Protein AF-A0A183KB65-F1 (afdb_monomer)

Solvent-accessible surface area (backbone atoms only — not comparable to full-atom values): 12012 Å² total; per-residue (Å²): 109,77,65,57,56,51,55,53,51,52,52,53,52,50,54,52,44,71,72,69,52,85,80,75,82,55,80,75,79,56,83,81,61,72,81,50,89,82,83,77,72,73,56,69,54,49,70,58,49,56,51,50,54,52,48,51,62,52,45,67,65,47,50,57,54,52,52,53,49,58,57,50,73,77,37,62,60,47,45,46,67,61,53,13,60,74,71,72,48,52,56,73,56,43,54,53,49,54,50,51,46,54,50,52,52,50,53,50,49,50,54,51,53,51,59,67,67,48,86,75,50,94,82,54,82,88,41,61,90,78,46,65,82,68,52,78,66,67,62,60,45,69,51,76,54,97,59,36,35,38,42,42,76,59,66,71,78,73,61,58,68,61,53,50,51,54,50,51,53,50,51,52,51,49,49,55,52,48,55,52,48,53,51,52,51,52,52,53,64,63,47,58,66,54,60,69,57,63,76,74,114

Radius of gyration: 28.22 Å; Cα contacts (8 Å, |Δi|>4): 92; chains: 1; bounding box: 41×88×61 Å

pLDDT: mean 75.26, std 17.16, range [37.94, 95.75]

Nearest PDB structures (foldseek):
  8rg0-assembly1_5  TM=6.355E-01  e=1.313E-07  Homo sapiens
  6epe-assembly1_Q  TM=4.664E-01  e=5.181E-02  Rattus norvegicus
  4d18-assembly2_J  TM=4.634E-01  e=9.626E-02  Homo sapiens
  5a5b-assembly1_Q  TM=4.717E-01  e=2.291E-01  Saccharomyces cerevisiae
  3e6m-assembly4_H  TM=3.959E-01  e=2.594E-01  Ruegeria pomeroyi

Mean predicted aligned error: 14.8 Å

Secondary structure (DSSP, 8-state):
-HHHHHHHHHHHHHHHHHHHSPPP-PPPPPGGGGGS--S----TTHHHHHHHHHHHHHHHHHHHHHHHHHHHTT-SEEEHHHHHHHHTS-HHHHHHHHHHHHHHHHHHHHHHHHHHHSTT-TTTTT-HHHHTT-S---S-EEEEETTEEEEE-------HHHHHHHHHHHHHHHHHHHHHHHHHHHHHHHHHHHHHHHTT-

InterPro domains:
  IPR019382 Translation initiation factor 3 complex subunit L [PF10255] (8-170)
  IPR019382 Translation initiation factor 3 complex subunit L [PTHR13242] (9-181)

Organism: NCBI:txid6186

Foldseek 3Di:
DVVVVLVVVLVVQLVVCLVPPPDQDDPDDDPVVVPDDPPDPDPSCNVVVVVSVVSSVVVSLVVLLVVLLVVLVVDQKDFLVVSCVVSVHDSVVSVVSVVVNVVVLVVLVVVLVVVVVPPPPPPPPPPCPPCVVVSPNPQWDWDDDDRMIGIDGPDDDDPVVVVVVVVVVVVVVVVVVVVVVVVVVVVVVVVVVVVVVVVPD

Structure (mmCIF, N/CA/C/O backbone):
data_AF-A0A183KB65-F1
#
_entry.id   AF-A0A183KB65-F1
#
loop_
_atom_site.group_PDB
_atom_site.id
_atom_site.type_symbol
_atom_site.label_atom_id
_atom_site.label_alt_id
_atom_site.label_comp_id
_atom_site.label_asym_id
_atom_site.label_entity_id
_atom_site.label_seq_id
_atom_site.pdbx_PDB_ins_code
_atom_site.Cartn_x
_atom_site.Cartn_y
_atom_site.Cartn_z
_atom_site.occupancy
_atom_site.B_iso_or_equiv
_atom_site.auth_seq_id
_atom_site.auth_comp_id
_atom_site.auth_asym_id
_atom_site.auth_atom_id
_atom_site.pdbx_PDB_model_num
ATOM 1 N N . MET A 1 1 ? 1.472 -8.579 -22.295 1.00 45.03 1 MET A N 1
ATOM 2 C CA . MET A 1 1 ? 0.204 -8.530 -21.537 1.00 45.03 1 MET A CA 1
ATOM 3 C C . M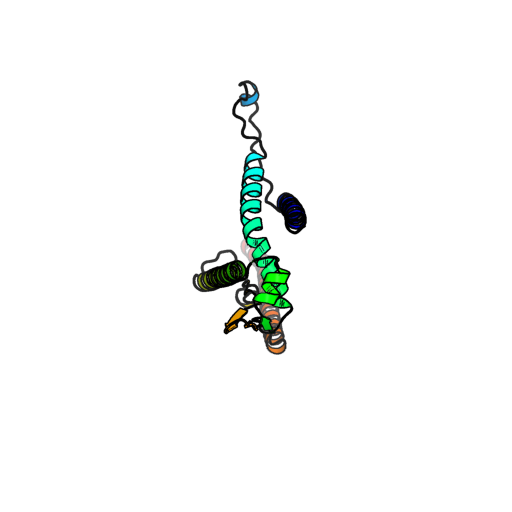ET A 1 1 ? 0.394 -7.812 -20.205 1.00 45.03 1 MET A C 1
ATOM 5 O O . MET A 1 1 ? -0.098 -6.707 -20.106 1.00 45.03 1 MET A O 1
ATOM 9 N N . VAL A 1 2 ? 1.201 -8.316 -19.256 1.00 52.00 2 VAL A N 1
ATOM 10 C CA . VAL A 1 2 ? 1.513 -7.582 -17.999 1.00 52.00 2 VAL A CA 1
ATOM 11 C C . VAL A 1 2 ? 2.193 -6.222 -18.243 1.00 52.00 2 VAL A C 1
ATOM 13 O O . VAL A 1 2 ? 1.934 -5.262 -17.526 1.00 52.00 2 VAL A O 1
ATOM 16 N N . SER A 1 3 ? 3.038 -6.125 -19.273 1.00 55.91 3 SER A N 1
ATOM 17 C CA . SER A 1 3 ? 3.741 -4.884 -19.621 1.00 55.91 3 SER A CA 1
ATOM 18 C C . SER A 1 3 ? 2.821 -3.794 -20.179 1.00 55.91 3 SER A C 1
ATOM 20 O O . SER A 1 3 ? 3.079 -2.624 -19.935 1.00 55.91 3 SER A O 1
ATOM 22 N N . ASP A 1 4 ? 1.749 -4.156 -20.893 1.00 58.06 4 ASP A N 1
ATOM 23 C CA . ASP A 1 4 ? 0.844 -3.172 -21.508 1.00 58.06 4 ASP A CA 1
ATOM 24 C C . ASP A 1 4 ? -0.082 -2.531 -20.466 1.00 58.06 4 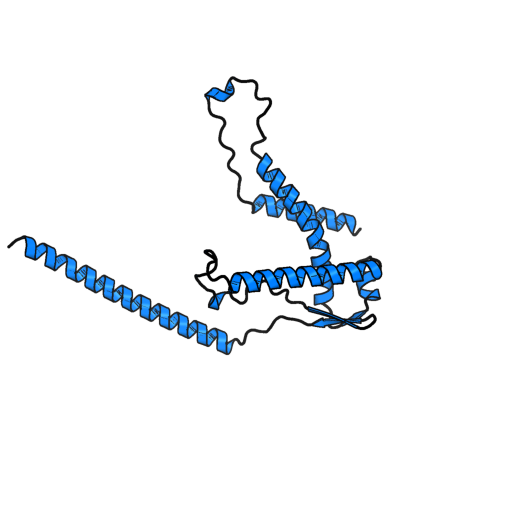ASP A C 1
ATOM 26 O O . ASP A 1 4 ? -0.324 -1.326 -20.517 1.00 58.06 4 ASP A O 1
ATOM 30 N N . ASP A 1 5 ? -0.542 -3.315 -19.484 1.00 62.50 5 ASP A N 1
ATOM 31 C CA . ASP A 1 5 ? -1.329 -2.798 -18.358 1.00 62.50 5 ASP A CA 1
ATOM 32 C C . ASP A 1 5 ? -0.480 -1.884 -17.460 1.00 62.50 5 ASP A C 1
ATOM 34 O O . ASP A 1 5 ? -0.936 -0.815 -17.064 1.00 62.50 5 ASP A O 1
ATOM 38 N N . LEU A 1 6 ? 0.792 -2.237 -17.230 1.00 65.06 6 LEU A N 1
ATOM 39 C CA . LEU A 1 6 ? 1.731 -1.397 -16.478 1.00 65.06 6 LEU A CA 1
ATOM 40 C C . LEU A 1 6 ? 1.953 -0.028 -17.147 1.00 65.06 6 LEU A C 1
ATOM 42 O O . LEU A 1 6 ? 1.947 0.997 -16.469 1.00 65.06 6 LEU A O 1
ATOM 46 N N . ILE A 1 7 ? 2.114 -0.008 -18.475 1.00 62.84 7 ILE A N 1
ATOM 47 C CA . ILE A 1 7 ? 2.302 1.224 -19.263 1.00 62.84 7 ILE A CA 1
ATOM 48 C C . ILE A 1 7 ? 1.043 2.101 -19.223 1.00 62.84 7 ILE A C 1
ATOM 50 O O . ILE A 1 7 ? 1.132 3.329 -19.168 1.00 62.84 7 ILE A O 1
ATOM 54 N N . LYS A 1 8 ? -0.140 1.481 -19.250 1.00 69.38 8 LYS A N 1
ATOM 55 C CA . LYS A 1 8 ? -1.414 2.197 -19.168 1.00 69.38 8 LYS A CA 1
ATOM 56 C C . LYS A 1 8 ? -1.622 2.829 -17.791 1.00 69.38 8 LYS A C 1
ATOM 58 O O . LYS A 1 8 ? -2.046 3.981 -17.721 1.00 69.38 8 LYS A O 1
ATOM 63 N N . ASP A 1 9 ? -1.292 2.106 -16.726 1.00 76.94 9 ASP A N 1
ATOM 64 C CA . ASP A 1 9 ? -1.398 2.613 -15.360 1.00 76.94 9 ASP A CA 1
ATOM 65 C C . ASP A 1 9 ? -0.417 3.774 -15.121 1.00 76.94 9 ASP A C 1
ATOM 67 O O . ASP A 1 9 ? -0.798 4.798 -14.556 1.00 76.94 9 ASP A O 1
ATOM 71 N N . GLU A 1 10 ? 0.822 3.677 -15.620 1.00 81.75 10 GLU A N 1
ATOM 72 C CA . GLU A 1 10 ? 1.829 4.744 -15.508 1.00 81.75 10 GLU A CA 1
ATOM 73 C C . GLU A 1 10 ? 1.343 6.077 -16.103 1.00 81.75 10 GLU A C 1
ATOM 75 O O . GLU A 1 10 ? 1.515 7.137 -15.492 1.00 81.75 10 GLU A O 1
ATOM 80 N N . ALA A 1 11 ? 0.706 6.036 -17.277 1.00 84.62 11 ALA A N 1
ATOM 81 C CA . ALA A 1 11 ? 0.184 7.230 -17.938 1.00 84.62 11 ALA A CA 1
ATOM 82 C C . ALA A 1 11 ? -0.947 7.899 -17.136 1.00 84.62 11 ALA A C 1
ATOM 84 O O . ALA A 1 11 ? -0.984 9.127 -17.028 1.00 84.62 11 ALA A O 1
ATOM 85 N N . GLU A 1 12 ? -1.836 7.102 -16.537 1.00 88.19 12 GLU A N 1
ATOM 86 C CA . GLU A 1 12 ? -2.931 7.602 -15.698 1.00 88.19 12 GLU A CA 1
ATOM 87 C C . GLU A 1 12 ? -2.400 8.239 -14.405 1.00 88.19 12 GLU A C 1
ATOM 89 O O . GLU A 1 12 ? -2.844 9.323 -14.007 1.00 88.19 12 GLU A O 1
ATOM 94 N N . PHE A 1 13 ? -1.395 7.617 -13.776 1.00 87.50 13 PHE A N 1
ATOM 95 C CA . PHE A 1 13 ? -0.718 8.186 -12.611 1.00 87.50 13 PHE A CA 1
ATOM 96 C C . PHE A 1 13 ? -0.040 9.513 -12.951 1.00 87.50 13 PHE A C 1
ATOM 98 O O . PHE A 1 13 ? -0.184 10.475 -12.197 1.00 87.50 13 PHE A O 1
ATOM 105 N N . ALA A 1 14 ? 0.653 9.599 -14.089 1.00 86.81 14 ALA A N 1
ATOM 106 C CA . ALA A 1 14 ? 1.294 10.834 -14.534 1.00 86.81 14 ALA A CA 1
ATOM 107 C C . ALA A 1 14 ? 0.273 11.954 -14.796 1.00 86.81 14 ALA A C 1
ATOM 109 O O . ALA A 1 14 ? 0.451 13.065 -14.304 1.00 86.81 14 ALA A O 1
ATOM 110 N N . SER A 1 15 ? -0.840 11.655 -15.475 1.00 88.62 15 SER A N 1
ATOM 111 C CA . SER A 1 15 ? -1.911 12.635 -15.705 1.00 88.62 15 SER A CA 1
ATOM 112 C C . SER A 1 15 ? -2.559 13.107 -14.399 1.00 88.62 15 SER A C 1
ATOM 114 O O . SER A 1 15 ? -2.898 14.283 -14.255 1.00 88.62 15 SER A 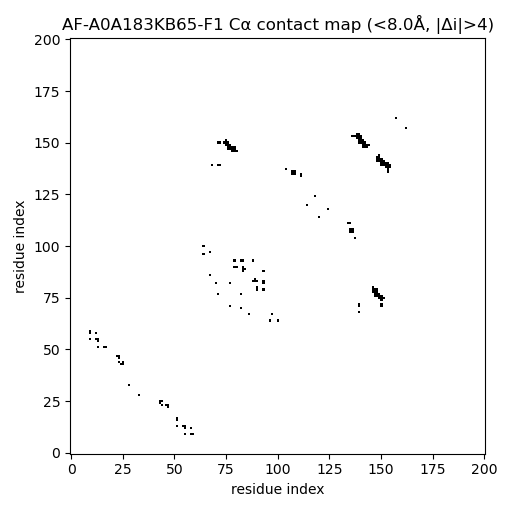O 1
ATOM 116 N N . SER A 1 16 ? -2.742 12.200 -13.437 1.00 88.81 16 SER A N 1
ATOM 117 C CA . SER A 1 16 ? -3.281 12.536 -12.114 1.00 88.81 16 SER A CA 1
ATOM 118 C C . SER A 1 16 ? -2.315 13.417 -11.322 1.00 88.81 16 SER A C 1
ATOM 120 O O . SER A 1 16 ? -2.740 14.361 -10.650 1.00 88.81 16 SER A O 1
ATOM 122 N N . PHE A 1 17 ? -1.013 13.143 -11.429 1.00 88.88 17 PHE A N 1
ATOM 123 C CA . PHE A 1 17 ? 0.033 13.956 -10.822 1.00 88.88 17 PHE A CA 1
ATOM 124 C C . PHE A 1 17 ? 0.087 15.355 -11.438 1.00 88.88 17 PHE A C 1
ATOM 126 O O . PHE A 1 17 ? 0.061 16.326 -10.690 1.00 88.88 17 PHE A O 1
ATOM 133 N N . ASP A 1 18 ? 0.048 15.482 -12.765 1.00 86.62 18 ASP A N 1
ATOM 134 C CA . ASP A 1 18 ? 0.035 16.780 -13.456 1.00 86.62 18 ASP A CA 1
ATOM 135 C C . ASP A 1 18 ? -1.164 17.658 -13.051 1.00 86.62 18 ASP A C 1
ATOM 137 O O . ASP A 1 18 ? -1.063 18.888 -12.994 1.00 86.62 18 ASP A O 1
ATOM 141 N N . LEU A 1 19 ? -2.311 17.039 -12.748 1.00 88.19 19 LEU A N 1
ATOM 142 C CA . LEU A 1 19 ? -3.506 17.743 -12.282 1.00 88.19 19 LEU A CA 1
ATOM 143 C C . LEU A 1 19 ? -3.388 18.203 -10.820 1.00 88.19 19 LEU A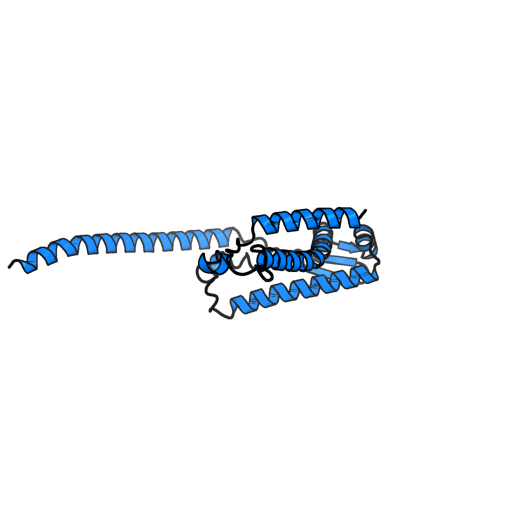 C 1
ATOM 145 O O . LEU A 1 19 ? -3.871 19.285 -10.476 1.00 88.19 19 LEU A O 1
ATOM 149 N N . GLY A 1 20 ? -2.801 17.366 -9.961 1.00 85.00 20 GLY A N 1
ATOM 150 C CA . GLY A 1 20 ? -2.765 17.555 -8.509 1.00 85.00 20 GLY A CA 1
ATOM 151 C C . GLY A 1 20 ? -1.482 18.181 -7.960 1.00 85.00 20 GLY A C 1
ATOM 152 O O . GLY A 1 20 ? -1.475 18.628 -6.811 1.00 85.00 20 GLY A O 1
ATOM 153 N N . CYS A 1 21 ? -0.396 18.223 -8.735 1.00 83.06 21 CYS A N 1
ATOM 154 C CA . CYS A 1 21 ? 0.871 18.773 -8.274 1.00 83.06 21 CYS A CA 1
ATOM 155 C C . CYS A 1 21 ? 0.777 20.301 -8.108 1.00 83.06 21 CYS A C 1
ATOM 157 O O . CYS A 1 21 ? 0.070 20.977 -8.868 1.00 83.06 21 CYS A O 1
ATOM 159 N N . PRO A 1 22 ? 1.517 20.895 -7.155 1.00 82.50 22 PRO A N 1
ATOM 160 C CA . PRO A 1 22 ? 1.650 22.342 -7.070 1.00 82.50 22 PRO A CA 1
ATOM 161 C C . PRO A 1 22 ? 2.080 22.927 -8.418 1.00 82.50 22 PRO A C 1
ATOM 163 O O . PRO A 1 22 ? 3.064 22.496 -9.017 1.00 82.50 22 PRO A O 1
ATOM 166 N N . LYS A 1 23 ? 1.337 23.919 -8.913 1.00 78.88 23 LYS A N 1
ATOM 167 C CA . LYS A 1 23 ? 1.694 24.587 -10.166 1.00 78.88 23 LYS A CA 1
ATOM 168 C C . LYS A 1 23 ? 2.911 25.469 -9.918 1.00 78.88 23 LYS A C 1
ATOM 170 O O . LYS A 1 23 ? 2.857 26.388 -9.102 1.00 78.88 23 LYS A O 1
ATOM 175 N N . PHE A 1 24 ? 4.004 25.188 -10.618 1.00 72.19 24 PHE A N 1
ATOM 176 C CA . PHE A 1 24 ? 5.223 25.979 -10.509 1.00 72.19 24 PHE A CA 1
ATOM 177 C C . PHE A 1 24 ? 5.019 27.313 -11.212 1.00 72.19 24 PHE A C 1
ATOM 179 O O . PHE A 1 24 ? 4.648 27.367 -12.383 1.00 72.19 24 PHE A O 1
ATOM 186 N N . ILE A 1 25 ? 5.260 28.400 -10.487 1.00 72.00 25 ILE A N 1
ATOM 187 C CA . ILE A 1 25 ? 5.290 29.731 -11.078 1.00 72.00 25 ILE A CA 1
ATOM 188 C C . ILE A 1 25 ? 6.707 29.935 -11.599 1.00 72.00 25 ILE A C 1
ATOM 190 O O . ILE A 1 25 ? 7.650 30.050 -10.817 1.00 72.00 25 ILE A O 1
ATOM 194 N N . SER A 1 26 ? 6.861 29.965 -12.919 1.00 67.00 26 SER A N 1
ATOM 195 C CA . SER A 1 26 ? 8.100 30.452 -13.515 1.00 67.00 26 SER A CA 1
ATOM 196 C C . SER A 1 26 ? 8.103 31.981 -13.432 1.00 67.00 26 SER A C 1
ATOM 198 O O . SER A 1 26 ? 7.111 32.599 -13.832 1.00 67.00 26 SER A O 1
ATOM 200 N N . PRO A 1 27 ? 9.156 32.614 -12.886 1.00 68.00 27 PRO A N 1
ATOM 201 C CA . PRO A 1 27 ? 9.243 34.065 -12.883 1.00 68.00 27 PRO A CA 1
ATOM 202 C C . PRO A 1 27 ? 9.236 34.578 -14.326 1.00 68.00 27 PRO A C 1
ATOM 204 O O . PRO A 1 27 ? 10.010 34.112 -15.164 1.00 68.00 27 PRO A O 1
ATOM 207 N N . GLU A 1 28 ? 8.354 35.536 -14.623 1.00 63.94 28 GLU A N 1
ATOM 208 C CA . GLU A 1 28 ? 8.326 36.169 -15.940 1.00 63.94 28 GLU A CA 1
ATOM 209 C C . GLU A 1 28 ? 9.691 36.808 -16.213 1.00 63.94 28 GLU A C 1
ATOM 211 O O . GLU A 1 28 ? 10.251 37.512 -15.366 1.00 63.94 28 GLU A O 1
ATOM 216 N N . THR A 1 29 ? 10.249 36.551 -17.397 1.00 64.75 29 THR A N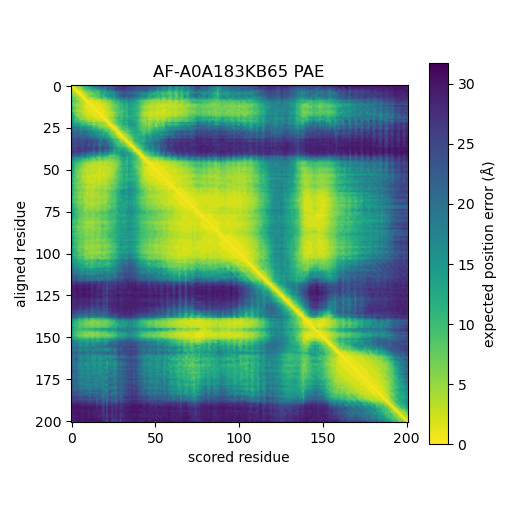 1
ATOM 217 C CA . THR A 1 29 ? 11.533 37.132 -17.775 1.00 64.75 29 THR A CA 1
ATOM 218 C C . THR A 1 29 ? 11.366 38.652 -17.845 1.00 64.75 29 THR A C 1
ATOM 220 O O . THR A 1 29 ? 10.536 39.144 -18.621 1.00 64.75 29 THR A O 1
ATOM 223 N N . PRO A 1 30 ? 12.119 39.431 -17.051 1.00 69.75 30 PRO A N 1
ATOM 224 C CA . PRO A 1 30 ? 11.909 40.866 -16.977 1.00 69.75 30 PRO A CA 1
ATOM 225 C C . PRO A 1 30 ? 12.132 41.528 -18.343 1.00 69.75 30 PRO A C 1
ATOM 227 O O . PRO A 1 30 ? 12.956 41.085 -19.144 1.00 69.75 30 PRO A O 1
ATOM 230 N N . TYR A 1 31 ? 11.397 42.612 -18.616 1.00 61.31 31 TYR A N 1
ATOM 231 C CA . TYR A 1 31 ? 11.307 43.249 -19.941 1.00 61.31 31 TYR A CA 1
ATOM 232 C C . TYR A 1 31 ? 12.663 43.576 -20.597 1.00 61.31 31 TYR A C 1
ATOM 234 O O . TYR A 1 31 ? 12.788 43.506 -21.816 1.00 61.31 31 TYR A O 1
ATOM 242 N N . TYR A 1 32 ? 13.697 43.866 -19.806 1.00 65.75 32 TYR A N 1
ATOM 243 C CA . TYR A 1 32 ? 15.045 44.184 -20.289 1.00 65.75 32 TYR A CA 1
ATOM 244 C C . TYR A 1 32 ? 15.880 42.963 -20.726 1.00 65.75 32 TYR A C 1
ATOM 246 O O . TYR A 1 32 ? 16.842 43.126 -21.470 1.00 65.75 32 TYR A O 1
ATOM 254 N N . ALA A 1 33 ? 15.520 41.742 -20.318 1.00 58.59 33 ALA A N 1
ATOM 255 C CA . ALA A 1 33 ? 16.221 40.508 -20.695 1.00 58.59 33 ALA A CA 1
ATOM 256 C C . ALA A 1 33 ? 15.820 39.981 -22.089 1.00 58.59 33 ALA A C 1
ATOM 258 O O . ALA A 1 33 ? 16.487 39.115 -22.646 1.00 58.59 33 ALA A O 1
ATOM 259 N N . LYS A 1 34 ? 14.761 40.548 -22.682 1.00 57.53 34 LYS A N 1
ATOM 260 C CA . LYS A 1 34 ? 14.194 40.178 -23.993 1.00 57.53 34 LYS A CA 1
ATOM 261 C C . LYS A 1 34 ? 15.104 40.532 -25.181 1.00 57.53 34 LYS A C 1
ATOM 263 O O . LYS A 1 34 ? 14.837 40.112 -26.300 1.00 57.53 34 LYS A O 1
ATOM 268 N N . ALA A 1 35 ? 16.146 41.332 -24.941 1.00 58.66 35 ALA A N 1
ATOM 269 C CA . ALA A 1 35 ? 17.088 41.819 -25.949 1.00 58.66 35 ALA A CA 1
ATOM 270 C C . ALA A 1 35 ? 18.375 40.977 -26.067 1.00 58.66 35 ALA A C 1
ATOM 272 O O . ALA A 1 35 ? 19.194 41.246 -26.944 1.00 58.66 35 ALA A O 1
ATOM 273 N N . LEU A 1 36 ? 18.573 39.977 -25.201 1.00 60.06 36 LEU A N 1
ATOM 274 C CA . LEU A 1 36 ? 19.699 39.045 -25.290 1.00 60.06 36 LEU A CA 1
ATOM 275 C C . LEU A 1 36 ? 19.243 37.760 -25.996 1.00 60.06 36 LEU A C 1
ATOM 277 O O . LEU A 1 36 ? 18.116 37.327 -25.757 1.00 60.06 36 LEU A O 1
ATOM 281 N N . PRO A 1 37 ? 20.070 37.144 -26.863 1.00 56.97 37 PRO A N 1
ATOM 282 C CA . PRO A 1 37 ? 19.732 35.872 -27.488 1.00 56.97 37 PRO A CA 1
ATOM 283 C C . PRO A 1 37 ? 19.524 34.832 -26.384 1.00 56.97 37 PRO A C 1
ATOM 285 O O . PRO A 1 37 ? 20.447 34.463 -25.664 1.00 56.97 37 PRO A O 1
ATOM 288 N N . ILE A 1 38 ? 18.267 34.432 -26.217 1.00 58.72 38 ILE A N 1
ATOM 289 C CA . ILE A 1 38 ? 17.786 33.531 -25.176 1.00 58.72 38 ILE A CA 1
ATOM 290 C C . ILE A 1 38 ? 18.261 32.113 -25.530 1.00 58.72 38 ILE A C 1
ATOM 292 O O . ILE A 1 38 ? 17.518 31.348 -26.136 1.00 58.72 38 ILE A O 1
ATOM 296 N N . SER A 1 39 ? 19.518 31.772 -25.236 1.00 53.62 39 SER A N 1
ATOM 297 C CA . SER A 1 39 ? 20.020 30.396 -25.397 1.00 53.62 39 SER A CA 1
ATOM 298 C C . SER A 1 39 ? 19.799 29.534 -24.154 1.00 53.62 39 SER A C 1
ATOM 300 O O . SER A 1 39 ? 19.757 28.315 -24.271 1.00 53.62 39 SER A O 1
ATOM 302 N N . ASP A 1 40 ? 19.593 30.156 -22.989 1.00 53.34 40 ASP A N 1
ATOM 303 C CA . ASP A 1 40 ? 19.657 29.466 -21.692 1.00 53.34 40 ASP A CA 1
ATOM 304 C C . ASP A 1 40 ? 18.361 29.616 -20.867 1.00 53.34 40 ASP A C 1
ATOM 306 O O . ASP A 1 40 ? 18.371 29.463 -19.644 1.00 53.34 40 ASP A O 1
ATOM 310 N N . SER A 1 41 ? 17.215 29.930 -21.493 1.00 56.47 41 SER A N 1
ATOM 311 C CA . SER A 1 41 ? 15.943 29.922 -20.758 1.00 56.47 41 SER A CA 1
ATOM 312 C C . SER A 1 41 ? 15.536 28.486 -20.456 1.00 56.47 41 SER A C 1
ATOM 314 O O . SER A 1 41 ? 14.978 27.788 -21.306 1.00 56.47 41 SER A O 1
ATOM 316 N N . ILE A 1 42 ? 15.797 28.064 -19.223 1.00 60.38 42 ILE A N 1
ATOM 317 C CA . ILE A 1 42 ? 15.139 26.929 -18.581 1.00 60.38 42 ILE A CA 1
ATOM 318 C C . ILE A 1 42 ? 13.647 27.022 -18.916 1.00 60.38 42 ILE A C 1
ATOM 320 O O . ILE A 1 42 ? 13.010 28.037 -18.623 1.00 60.38 42 ILE A O 1
ATOM 324 N N . SER A 1 43 ? 13.117 25.999 -19.593 1.00 66.62 43 SER A N 1
ATOM 325 C CA . SER A 1 43 ? 11.695 25.930 -19.928 1.00 66.62 43 SER A CA 1
ATOM 326 C C . SER A 1 43 ? 10.881 26.240 -18.666 1.00 66.62 43 SER A C 1
ATOM 328 O O . SER A 1 43 ? 11.178 25.662 -17.619 1.00 66.62 43 SER A O 1
ATOM 330 N N . PRO A 1 44 ? 9.861 27.115 -18.715 1.00 68.12 44 PRO A N 1
ATOM 331 C CA . PRO A 1 44 ? 9.022 27.418 -17.553 1.00 68.12 44 PRO A CA 1
ATOM 332 C C . PRO A 1 44 ? 8.439 26.174 -16.862 1.00 68.12 44 PRO A C 1
ATOM 334 O O . PRO A 1 44 ? 8.143 26.219 -15.672 1.00 68.12 44 PRO A O 1
ATOM 337 N N . LEU A 1 45 ? 8.322 25.061 -17.600 1.00 74.56 45 LEU A N 1
ATOM 338 C CA . LEU A 1 45 ? 7.845 23.764 -17.120 1.00 74.56 45 LEU A CA 1
ATOM 339 C C . LEU A 1 45 ? 8.959 22.802 -16.657 1.00 74.56 45 LEU A C 1
ATOM 341 O O . LEU A 1 45 ? 8.653 21.682 -16.256 1.00 74.56 45 LEU A O 1
ATOM 345 N N . GLU A 1 46 ? 10.240 23.181 -16.694 1.00 81.38 46 GLU A N 1
ATOM 346 C CA . GLU A 1 46 ? 11.351 22.302 -16.287 1.00 81.38 46 GLU A CA 1
ATOM 347 C C . GLU A 1 46 ? 11.173 21.733 -14.867 1.00 81.38 46 GLU A C 1
ATOM 349 O O . GLU A 1 46 ? 11.306 20.517 -14.712 1.00 81.38 46 GLU A O 1
ATOM 354 N N . PRO A 1 47 ? 10.793 22.529 -13.842 1.00 82.38 47 PRO A N 1
ATOM 355 C CA . PRO A 1 47 ? 10.587 21.996 -12.495 1.00 82.38 47 PRO A CA 1
ATOM 356 C C . PRO A 1 47 ? 9.434 20.986 -12.429 1.00 82.38 47 PRO A C 1
ATOM 358 O O . PRO A 1 47 ? 9.543 19.967 -11.753 1.00 82.38 47 PRO A O 1
ATOM 361 N N . GLN A 1 48 ? 8.351 21.236 -13.175 1.00 82.81 48 GLN A N 1
ATOM 362 C CA . GLN A 1 48 ? 7.213 20.314 -13.271 1.00 82.81 48 GLN A CA 1
ATOM 363 C C . GLN A 1 48 ? 7.624 18.991 -13.909 1.00 82.81 48 GLN A C 1
ATOM 365 O O . GLN A 1 48 ? 7.276 17.926 -13.397 1.00 82.81 48 GLN A O 1
ATOM 370 N N . ARG A 1 49 ? 8.411 19.044 -14.992 1.00 83.75 49 ARG A N 1
ATOM 371 C CA . ARG A 1 49 ? 8.896 17.834 -15.660 1.00 83.75 49 ARG A CA 1
ATOM 372 C C . ARG A 1 49 ? 9.777 17.009 -14.725 1.00 83.75 49 ARG A C 1
ATOM 374 O O . ARG A 1 49 ? 9.545 15.817 -14.581 1.00 83.75 49 ARG A O 1
ATOM 381 N N . GLN A 1 50 ? 10.712 17.651 -14.025 1.00 86.06 50 GLN A N 1
ATOM 382 C CA . GLN A 1 50 ? 11.593 16.972 -13.070 1.00 86.06 50 GLN A CA 1
ATOM 383 C C . GLN A 1 50 ? 10.821 16.286 -11.937 1.00 86.06 50 GLN A C 1
ATOM 385 O O . GLN A 1 50 ? 11.137 15.152 -11.580 1.00 86.06 50 GLN A O 1
ATOM 390 N N . GLN A 1 51 ? 9.791 16.935 -11.386 1.00 87.44 51 GLN A N 1
ATOM 391 C CA . GLN A 1 51 ? 8.952 16.307 -10.362 1.00 87.44 51 GLN A CA 1
ATOM 392 C C . GLN A 1 51 ? 8.143 15.131 -10.902 1.00 87.44 51 GLN A C 1
ATOM 394 O O . GLN A 1 51 ? 8.022 14.114 -10.224 1.00 87.44 51 GLN A O 1
ATOM 399 N N . THR A 1 52 ? 7.633 15.252 -12.124 1.00 87.38 52 THR A N 1
ATOM 400 C CA . THR A 1 52 ? 6.876 14.184 -12.784 1.00 87.38 52 THR A CA 1
ATOM 401 C C . THR A 1 52 ? 7.763 12.973 -13.072 1.00 87.38 52 THR A C 1
ATOM 403 O O . THR A 1 52 ? 7.346 11.839 -12.850 1.00 87.38 52 THR A O 1
ATOM 406 N N . ASP A 1 53 ? 9.008 13.189 -13.496 1.00 88.50 53 ASP A N 1
ATOM 407 C CA . ASP A 1 53 ? 9.974 12.115 -13.754 1.00 88.50 53 ASP A CA 1
ATOM 408 C C . ASP A 1 53 ? 10.384 11.392 -12.456 1.00 88.50 53 ASP A C 1
ATOM 410 O O . ASP A 1 53 ? 10.450 10.157 -12.413 1.00 88.50 53 ASP A O 1
ATOM 414 N N . LEU A 1 54 ? 10.592 12.145 -11.368 1.00 89.44 54 LEU A N 1
ATOM 415 C CA . LEU A 1 54 ? 10.825 11.576 -10.037 1.00 89.44 54 LEU A CA 1
ATOM 416 C C . LEU A 1 54 ? 9.622 10.735 -9.586 1.00 89.44 54 LEU 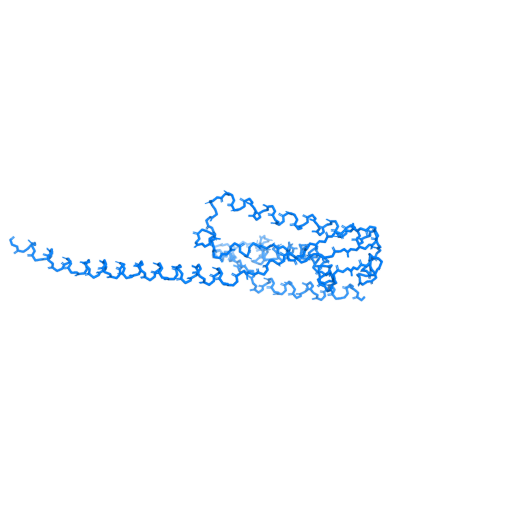A C 1
ATOM 418 O O . LEU A 1 54 ? 9.785 9.605 -9.128 1.00 89.44 54 LEU A O 1
ATOM 422 N N . PHE A 1 55 ? 8.415 11.274 -9.751 1.00 89.38 55 PHE A N 1
ATOM 423 C CA . PHE A 1 55 ? 7.175 10.604 -9.382 1.00 89.38 55 PHE A CA 1
ATOM 424 C C . PHE A 1 55 ? 6.975 9.294 -10.151 1.00 89.38 55 PHE A C 1
ATOM 426 O O . PHE A 1 55 ? 6.701 8.268 -9.533 1.00 89.38 55 PHE A O 1
ATOM 433 N N . LYS A 1 56 ? 7.184 9.284 -11.473 1.00 87.62 56 LYS A N 1
ATOM 434 C CA . LYS A 1 56 ? 7.113 8.059 -12.291 1.00 87.62 56 LYS A CA 1
ATOM 435 C C . LYS A 1 56 ? 8.072 6.984 -11.792 1.00 87.62 56 LYS A C 1
ATOM 437 O O . LYS A 1 56 ? 7.679 5.832 -11.630 1.00 87.62 56 LYS A O 1
ATOM 442 N N . THR A 1 57 ? 9.310 7.378 -11.492 1.00 88.81 57 THR A N 1
ATOM 443 C CA . THR A 1 57 ? 10.340 6.462 -10.980 1.00 88.81 57 THR A CA 1
ATOM 444 C C . THR A 1 57 ? 9.913 5.806 -9.665 1.00 88.81 57 THR A C 1
ATOM 446 O O . THR A 1 57 ? 10.134 4.611 -9.469 1.00 88.81 57 THR A O 1
ATOM 449 N N . GLU A 1 58 ? 9.276 6.569 -8.778 1.00 86.31 58 GLU A N 1
ATOM 450 C CA . GLU A 1 58 ? 8.767 6.071 -7.498 1.00 86.31 58 GLU A CA 1
ATOM 451 C C . GLU A 1 58 ? 7.535 5.164 -7.687 1.00 86.31 58 GLU A C 1
ATOM 453 O O . GLU A 1 58 ? 7.467 4.077 -7.111 1.00 86.31 58 GLU A O 1
ATOM 458 N N . ILE A 1 59 ? 6.577 5.558 -8.533 1.00 86.38 59 ILE A N 1
ATOM 459 C CA . ILE A 1 59 ? 5.337 4.800 -8.771 1.00 86.38 59 ILE A CA 1
ATOM 460 C C . ILE A 1 59 ? 5.610 3.419 -9.362 1.00 86.38 59 ILE A C 1
ATOM 462 O O . ILE A 1 59 ? 4.984 2.450 -8.933 1.00 86.38 59 ILE A O 1
ATOM 466 N N . ILE A 1 60 ? 6.568 3.299 -10.283 1.00 84.00 60 ILE A N 1
ATOM 467 C CA . ILE A 1 60 ? 6.944 2.005 -10.875 1.00 84.00 60 ILE A CA 1
ATOM 468 C C . ILE A 1 60 ? 7.392 1.011 -9.794 1.00 84.00 60 ILE A C 1
ATOM 470 O O . ILE A 1 60 ? 7.094 -0.176 -9.885 1.00 84.00 60 ILE A O 1
ATOM 474 N N . GLN A 1 61 ? 8.055 1.478 -8.735 1.00 80.94 61 GLN A N 1
ATOM 475 C CA . GLN A 1 61 ? 8.471 0.610 -7.628 1.00 80.94 61 GLN A CA 1
ATOM 476 C C . GLN A 1 61 ? 7.308 0.279 -6.682 1.00 80.94 61 GLN A C 1
ATOM 478 O O . GLN A 1 61 ? 7.278 -0.786 -6.067 1.00 80.94 61 GLN A O 1
ATOM 483 N N . GLN A 1 62 ? 6.338 1.185 -6.546 1.00 82.75 62 GLN A N 1
ATOM 484 C CA . GLN A 1 62 ? 5.197 1.007 -5.647 1.00 82.75 62 GLN A CA 1
ATOM 485 C C . GLN A 1 62 ? 4.070 0.161 -6.255 1.00 82.75 62 GLN A C 1
ATOM 487 O O . GLN A 1 62 ? 3.354 -0.517 -5.516 1.00 82.75 62 GLN A O 1
ATOM 492 N N . ILE A 1 63 ? 3.902 0.167 -7.579 1.00 84.31 63 ILE A N 1
ATOM 493 C CA . ILE A 1 63 ? 2.769 -0.479 -8.256 1.00 84.31 63 ILE A CA 1
ATOM 494 C C . ILE A 1 63 ? 2.799 -2.008 -8.150 1.00 84.31 63 ILE A C 1
ATOM 496 O O . ILE A 1 63 ? 1.750 -2.633 -7.979 1.00 84.31 63 ILE A O 1
ATOM 500 N N . GLU A 1 64 ? 3.987 -2.617 -8.185 1.00 81.88 64 GLU A N 1
ATOM 501 C CA . GLU A 1 64 ? 4.158 -4.063 -7.992 1.00 81.88 64 GLU A CA 1
ATOM 502 C C . GLU A 1 64 ? 3.759 -4.466 -6.566 1.00 81.88 64 GLU A C 1
ATOM 504 O O . GLU A 1 64 ? 2.882 -5.309 -6.375 1.00 81.88 64 GLU A O 1
ATOM 509 N N . LEU A 1 65 ? 4.246 -3.729 -5.562 1.00 84.25 65 LEU A N 1
ATOM 510 C CA . LEU A 1 65 ? 3.875 -3.936 -4.159 1.00 84.25 65 LEU A CA 1
ATOM 511 C C . LEU A 1 65 ? 2.372 -3.749 -3.909 1.00 84.25 65 LEU A C 1
ATOM 513 O O . LEU A 1 65 ? 1.780 -4.450 -3.083 1.00 84.25 65 LEU A O 1
ATOM 517 N N . LEU A 1 66 ? 1.735 -2.809 -4.613 1.00 84.62 66 LEU A N 1
ATOM 518 C CA . LEU A 1 66 ? 0.298 -2.567 -4.508 1.00 84.62 66 LEU A CA 1
ATOM 519 C C . LEU A 1 66 ? -0.516 -3.719 -5.117 1.00 84.62 66 LEU A C 1
ATOM 521 O O . LEU A 1 66 ? -1.560 -4.095 -4.577 1.00 84.62 66 LEU A O 1
ATOM 525 N N . ARG A 1 67 ? -0.004 -4.325 -6.191 1.00 86.88 67 ARG A N 1
ATOM 526 C CA . ARG A 1 67 ? -0.562 -5.527 -6.817 1.00 86.88 67 ARG A CA 1
ATOM 527 C C . ARG A 1 67 ? -0.400 -6.757 -5.927 1.00 86.88 67 ARG A C 1
ATOM 529 O O . ARG A 1 67 ? -1.366 -7.481 -5.714 1.00 86.88 67 ARG A O 1
ATOM 536 N N . LEU A 1 68 ? 0.777 -6.962 -5.336 1.00 89.94 68 LEU A N 1
ATOM 537 C CA . LEU A 1 68 ? 0.993 -8.004 -4.330 1.00 89.94 68 LEU A CA 1
ATOM 538 C C . LEU A 1 68 ? -0.005 -7.856 -3.171 1.00 89.94 68 LEU A C 1
ATOM 540 O O . LEU A 1 68 ? -0.675 -8.814 -2.779 1.00 89.94 68 LEU A O 1
ATOM 544 N N . ARG A 1 69 ? -0.158 -6.632 -2.653 1.00 88.12 69 ARG A N 1
ATOM 545 C CA . ARG A 1 69 ? -1.100 -6.319 -1.572 1.00 88.12 69 ARG A CA 1
ATOM 546 C C . ARG A 1 69 ? -2.546 -6.640 -1.944 1.00 88.12 69 ARG A C 1
ATOM 548 O O . ARG A 1 69 ? -3.281 -7.142 -1.093 1.00 88.12 69 ARG A O 1
ATOM 555 N N . SER A 1 70 ? -2.973 -6.337 -3.171 1.00 89.00 70 SER A N 1
ATOM 556 C CA . SER A 1 70 ? -4.352 -6.585 -3.603 1.00 89.00 70 SER A CA 1
ATOM 557 C C . SER A 1 70 ? -4.671 -8.079 -3.638 1.00 89.00 70 SER A C 1
ATOM 559 O O . SER A 1 70 ? -5.737 -8.469 -3.165 1.00 89.00 70 SER A O 1
ATOM 561 N N . TYR A 1 71 ? -3.728 -8.920 -4.081 1.00 91.25 71 TYR A N 1
ATOM 562 C CA . TYR A 1 71 ? -3.875 -10.372 -4.006 1.00 91.25 71 TYR A CA 1
ATOM 563 C C . TYR A 1 71 ? -3.915 -10.865 -2.565 1.00 91.25 71 TYR A C 1
ATOM 565 O O . TYR A 1 71 ? -4.842 -11.585 -2.207 1.00 91.25 71 TYR A O 1
ATOM 573 N N . LEU A 1 72 ? -2.964 -10.455 -1.722 1.00 91.31 72 LEU A N 1
ATOM 574 C CA . LEU A 1 72 ? -2.917 -10.892 -0.325 1.00 91.31 72 LEU A CA 1
ATOM 575 C C . LEU A 1 72 ? -4.197 -10.526 0.443 1.00 91.31 72 LEU A C 1
ATOM 577 O O . LEU A 1 72 ? -4.672 -11.327 1.236 1.00 91.31 72 LEU A O 1
ATOM 581 N N . LYS A 1 73 ? -4.817 -9.373 0.160 1.00 89.38 73 LYS A N 1
ATOM 582 C CA . LYS A 1 73 ? -6.066 -8.941 0.812 1.00 89.38 73 LYS A CA 1
ATOM 583 C C . LYS A 1 73 ? -7.261 -9.877 0.556 1.00 89.38 73 LYS A C 1
ATOM 585 O O . LYS A 1 73 ? -8.220 -9.856 1.321 1.00 89.38 73 LYS A O 1
ATOM 590 N N . LEU A 1 74 ? -7.235 -10.679 -0.508 1.00 90.56 74 LEU A N 1
ATOM 591 C CA . LEU A 1 74 ? -8.341 -11.573 -0.876 1.00 90.56 74 LEU A CA 1
ATOM 592 C C . LEU A 1 74 ? -8.269 -12.951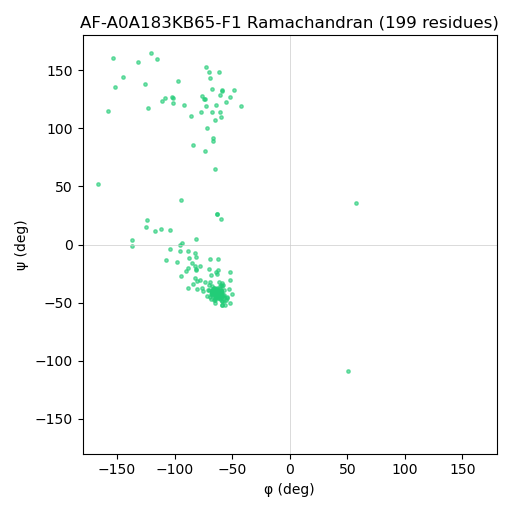 -0.207 1.00 90.56 74 LEU A C 1
ATOM 594 O O . LEU A 1 74 ? -9.232 -13.713 -0.285 1.00 90.56 74 LEU A O 1
ATOM 598 N N . TYR A 1 75 ? -7.147 -13.285 0.428 1.00 92.31 75 TYR A N 1
ATOM 599 C CA . TYR A 1 75 ? -6.901 -14.611 0.980 1.00 92.31 75 TYR A CA 1
ATOM 600 C C . TYR A 1 75 ? -6.533 -14.515 2.454 1.00 92.31 75 TYR A C 1
ATOM 602 O O . TYR A 1 75 ? -5.733 -13.679 2.847 1.00 92.31 75 TYR A O 1
ATOM 610 N N . THR A 1 76 ? -7.068 -15.419 3.271 1.00 92.50 76 THR A N 1
ATOM 611 C CA . THR A 1 76 ? -6.578 -15.638 4.642 1.00 92.50 76 THR A CA 1
ATOM 612 C C . THR A 1 76 ? -5.325 -16.515 4.648 1.00 92.50 76 THR A C 1
ATOM 614 O O . THR A 1 76 ? -4.445 -16.354 5.491 1.00 92.50 76 THR A O 1
ATOM 617 N N . ASN A 1 77 ? -5.226 -17.434 3.686 1.00 94.44 77 ASN A N 1
ATOM 618 C CA . ASN A 1 77 ? -4.050 -18.251 3.413 1.00 94.44 77 ASN A CA 1
ATOM 619 C C . ASN A 1 77 ? -3.901 -18.498 1.903 1.00 94.44 77 ASN A C 1
ATOM 621 O O . ASN A 1 77 ? -4.893 -18.638 1.183 1.00 94.44 77 ASN A O 1
ATOM 625 N N . ILE A 1 78 ? -2.662 -18.537 1.413 1.00 95.38 78 ILE A N 1
ATOM 626 C CA . ILE A 1 78 ? -2.341 -18.817 0.008 1.00 95.38 78 ILE A CA 1
ATOM 627 C C . ILE A 1 78 ? -0.955 -19.463 -0.109 1.00 95.38 78 ILE A C 1
ATOM 629 O O . ILE A 1 78 ? -0.007 -19.015 0.523 1.00 95.38 78 ILE A O 1
ATOM 633 N N . SER A 1 79 ? -0.817 -20.513 -0.922 1.00 95.75 79 SER A N 1
ATOM 634 C CA . SER A 1 79 ? 0.495 -21.106 -1.240 1.00 95.75 79 SER A CA 1
ATOM 635 C C . S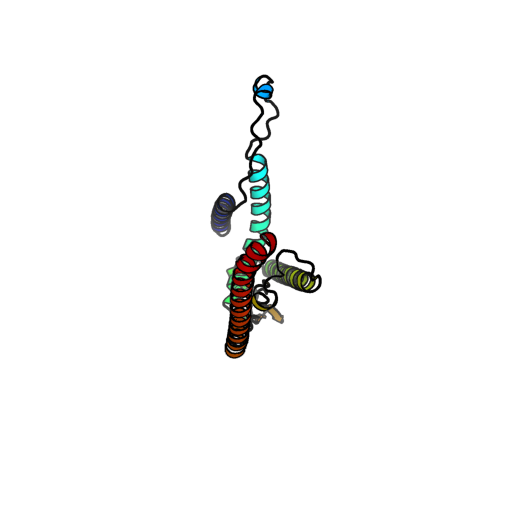ER A 1 79 ? 1.333 -20.160 -2.109 1.00 95.75 79 SER A C 1
ATOM 637 O O . SER A 1 79 ? 0.772 -19.557 -3.036 1.00 95.75 79 SER A O 1
ATOM 639 N N . ALA A 1 80 ? 2.650 -20.094 -1.908 1.00 94.12 80 ALA A N 1
ATOM 640 C CA . ALA A 1 80 ? 3.543 -19.219 -2.663 1.00 94.12 80 ALA A CA 1
ATOM 641 C C . ALA A 1 80 ? 3.509 -19.550 -4.160 1.00 94.12 80 ALA A C 1
ATOM 643 O O . ALA A 1 80 ? 3.372 -18.641 -4.976 1.00 94.12 80 ALA A O 1
ATOM 644 N N . SER A 1 81 ? 3.463 -20.835 -4.528 1.00 94.50 81 SER A N 1
ATOM 645 C CA . SER A 1 81 ? 3.302 -21.269 -5.926 1.00 94.50 81 SER A CA 1
ATOM 646 C C . SER A 1 81 ? 2.061 -20.664 -6.610 1.00 94.50 81 SER A C 1
ATOM 648 O O . SER A 1 81 ? 2.124 -20.148 -7.728 1.00 94.50 81 SER A O 1
ATOM 650 N N . LYS A 1 82 ? 0.910 -20.659 -5.926 1.00 94.69 82 LYS A N 1
ATOM 651 C CA . LYS A 1 82 ? -0.339 -20.084 -6.459 1.00 94.69 82 LYS A CA 1
ATOM 652 C C . LYS A 1 82 ? -0.256 -18.565 -6.609 1.00 94.69 82 LYS A C 1
ATOM 654 O O . LYS A 1 82 ? -0.714 -18.036 -7.619 1.00 94.69 82 LYS A O 1
ATOM 659 N N . LEU A 1 83 ? 0.328 -17.876 -5.630 1.00 94.12 83 LEU A N 1
ATOM 660 C CA . LEU A 1 83 ? 0.507 -16.426 -5.690 1.00 94.12 83 LEU A CA 1
ATOM 661 C C . LEU A 1 83 ? 1.502 -16.025 -6.791 1.00 94.12 83 LEU A C 1
ATOM 663 O O . LEU A 1 83 ? 1.236 -15.086 -7.537 1.00 94.12 83 LEU A O 1
ATOM 667 N N . ALA A 1 84 ? 2.587 -16.783 -6.961 1.00 93.62 84 ALA A N 1
ATOM 668 C CA . ALA A 1 84 ? 3.582 -16.573 -8.011 1.00 93.62 84 ALA A CA 1
ATOM 669 C C . ALA A 1 84 ? 2.949 -16.696 -9.405 1.00 93.62 84 ALA A C 1
ATOM 671 O O . ALA A 1 84 ? 3.162 -15.841 -10.265 1.00 93.62 84 ALA A O 1
ATOM 672 N N . ASN A 1 85 ? 2.073 -17.691 -9.593 1.00 93.81 85 ASN A N 1
ATOM 673 C CA . ASN A 1 85 ? 1.292 -17.851 -10.820 1.00 93.81 85 ASN A CA 1
ATOM 674 C C . ASN A 1 85 ? 0.353 -16.662 -11.084 1.00 93.81 85 ASN A C 1
ATOM 676 O O . ASN A 1 85 ? 0.254 -16.216 -12.225 1.00 93.81 85 ASN A O 1
ATOM 680 N N . PHE A 1 86 ? -0.312 -16.113 -10.060 1.00 91.44 86 PHE A N 1
ATOM 681 C CA . PHE A 1 86 ? -1.157 -14.919 -10.225 1.00 91.44 86 PHE A CA 1
ATOM 682 C C . PHE A 1 86 ? -0.357 -13.681 -10.616 1.00 91.44 86 PHE A C 1
ATOM 684 O O . PHE A 1 86 ? -0.805 -12.895 -11.448 1.00 91.44 86 PHE A O 1
ATOM 691 N N . MET A 1 87 ? 0.837 -13.528 -10.055 1.00 89.69 87 MET A N 1
ATOM 692 C CA . MET A 1 87 ? 1.721 -12.409 -10.361 1.00 89.69 87 MET A CA 1
ATOM 693 C C . MET A 1 87 ? 2.536 -12.615 -11.644 1.00 89.69 87 MET A C 1
ATOM 695 O O . MET A 1 87 ? 3.158 -11.672 -12.121 1.00 89.69 87 MET A O 1
ATOM 699 N N . SER A 1 88 ? 2.485 -13.810 -12.246 1.00 90.75 88 SER A N 1
ATOM 700 C CA . SER A 1 88 ? 3.297 -14.197 -13.409 1.00 90.75 88 SER A CA 1
ATOM 701 C C . SER A 1 88 ? 4.808 -14.065 -13.161 1.00 90.75 88 SER A C 1
ATOM 703 O O . SER A 1 88 ? 5.563 -13.703 -14.063 1.00 90.75 88 SER A O 1
ATOM 705 N N . VAL A 1 89 ? 5.252 -14.362 -11.937 1.00 90.62 89 VAL A N 1
ATOM 706 C CA . VAL A 1 89 ? 6.661 -14.300 -11.509 1.00 90.62 89 VAL A CA 1
ATOM 707 C C . VAL A 1 89 ? 7.145 -15.662 -11.017 1.00 90.62 89 VAL A C 1
ATOM 709 O O . VAL A 1 89 ? 6.354 -16.560 -10.738 1.00 90.62 89 VAL A O 1
ATOM 712 N N . SER A 1 90 ? 8.463 -15.824 -10.899 1.00 94.25 90 SER A N 1
ATOM 713 C CA . SER A 1 90 ? 9.039 -17.013 -10.268 1.00 94.25 90 SER A CA 1
ATOM 714 C C . SER A 1 90 ? 8.838 -16.987 -8.748 1.00 94.25 90 SER A C 1
ATOM 716 O O . SER A 1 90 ? 8.781 -15.918 -8.142 1.00 94.25 90 SER A O 1
ATOM 718 N N . GLU A 1 91 ? 8.780 -18.155 -8.112 1.00 91.31 91 GLU A N 1
ATOM 719 C CA . GLU A 1 91 ? 8.644 -18.267 -6.654 1.00 91.31 91 GLU A CA 1
ATOM 720 C C . GLU A 1 91 ? 9.793 -17.571 -5.883 1.00 91.31 91 GLU A C 1
ATOM 722 O O . GLU A 1 91 ? 9.504 -16.812 -4.956 1.00 91.31 91 GLU A O 1
ATOM 727 N N . PRO A 1 92 ? 11.078 -17.671 -6.297 1.00 92.19 92 PRO A N 1
ATOM 728 C CA . PRO A 1 92 ? 12.147 -16.870 -5.694 1.00 92.19 92 PRO A CA 1
ATOM 729 C C . PRO A 1 92 ? 11.931 -15.354 -5.820 1.00 92.19 92 PRO A C 1
ATOM 731 O O . PRO A 1 92 ? 12.194 -14.611 -4.873 1.00 92.19 92 PRO A O 1
ATOM 734 N N . SER A 1 93 ? 11.434 -14.886 -6.972 1.00 91.50 93 SER A N 1
ATOM 735 C CA . SER A 1 93 ? 11.109 -13.469 -7.185 1.00 91.50 93 SER A CA 1
ATOM 736 C C . SER A 1 93 ? 9.972 -13.014 -6.272 1.00 91.50 93 SER A C 1
ATOM 738 O O . SER A 1 93 ? 10.071 -11.947 -5.672 1.00 91.50 93 SER A O 1
ATOM 740 N N . LEU A 1 94 ? 8.944 -13.849 -6.095 1.00 92.69 94 LEU A N 1
ATOM 741 C CA . LEU A 1 94 ? 7.845 -13.580 -5.171 1.00 92.69 94 LEU A CA 1
ATOM 742 C C . LEU A 1 94 ? 8.344 -13.450 -3.726 1.00 92.69 94 LEU A C 1
ATOM 744 O O . LEU A 1 94 ? 7.944 -12.529 -3.018 1.00 92.69 94 LEU A O 1
ATOM 748 N N . HIS A 1 95 ? 9.231 -14.340 -3.270 1.00 92.12 95 HIS A N 1
ATOM 749 C CA . HIS A 1 95 ? 9.798 -14.239 -1.922 1.00 92.12 95 HIS A CA 1
ATOM 750 C C . HIS A 1 95 ? 10.570 -12.933 -1.716 1.00 92.12 95 HIS A C 1
ATOM 752 O O . HIS A 1 95 ? 10.437 -12.306 -0.664 1.00 92.12 95 HIS A O 1
ATOM 758 N N . MET A 1 96 ? 11.338 -12.496 -2.715 1.00 92.00 96 MET A N 1
ATOM 759 C CA . MET A 1 96 ? 12.025 -11.203 -2.677 1.00 92.00 96 MET A CA 1
ATOM 760 C C . MET A 1 96 ? 11.029 -10.041 -2.574 1.00 92.00 96 MET A C 1
ATOM 762 O O . MET A 1 96 ? 11.221 -9.140 -1.758 1.00 92.00 96 MET A O 1
ATOM 766 N N . GLU A 1 97 ? 9.939 -10.085 -3.337 1.00 90.25 97 GLU A N 1
ATOM 767 C CA . GLU A 1 97 ? 8.892 -9.064 -3.313 1.00 90.25 97 GLU A CA 1
ATOM 768 C C . GLU A 1 97 ? 8.133 -9.034 -1.975 1.00 90.25 97 GLU A C 1
ATOM 770 O O . GLU A 1 97 ? 7.909 -7.964 -1.408 1.00 90.25 97 GLU A O 1
ATOM 775 N N . LEU A 1 98 ? 7.834 -10.198 -1.387 1.00 91.62 98 LEU A N 1
ATOM 776 C CA . LEU A 1 98 ? 7.263 -10.315 -0.040 1.00 91.62 98 LEU A CA 1
ATOM 777 C C . LEU A 1 98 ? 8.192 -9.703 1.022 1.00 91.62 98 LEU A C 1
ATOM 779 O O . LEU A 1 98 ? 7.727 -9.006 1.930 1.00 91.62 98 LEU A O 1
ATOM 783 N N . MET A 1 99 ? 9.506 -9.919 0.914 1.00 90.38 99 MET A N 1
ATOM 784 C CA . MET A 1 99 ? 10.484 -9.297 1.815 1.00 90.38 99 MET A CA 1
ATOM 785 C C . MET A 1 99 ? 10.556 -7.779 1.620 1.00 90.38 99 MET A C 1
ATOM 787 O O . MET A 1 99 ? 10.570 -7.037 2.605 1.00 90.38 99 MET A O 1
ATOM 791 N N . ALA A 1 100 ? 10.544 -7.303 0.372 1.00 89.12 100 ALA A N 1
ATOM 792 C CA . ALA A 1 100 ? 10.504 -5.876 0.058 1.00 89.12 100 ALA A CA 1
ATOM 793 C C . ALA A 1 100 ? 9.238 -5.216 0.626 1.00 89.12 100 ALA A C 1
ATOM 795 O O . ALA A 1 100 ? 9.322 -4.172 1.279 1.00 89.12 100 ALA A O 1
ATOM 796 N N . TYR A 1 101 ? 8.083 -5.871 0.482 1.00 88.25 101 TYR A N 1
ATOM 797 C CA . TYR A 1 101 ? 6.822 -5.431 1.070 1.00 88.25 101 TYR A CA 1
ATOM 798 C C . TYR A 1 101 ? 6.922 -5.325 2.596 1.00 88.25 101 TYR A C 1
ATOM 800 O O . TYR A 1 101 ? 6.596 -4.285 3.168 1.00 88.25 101 TYR A O 1
ATOM 808 N N . LYS A 1 102 ? 7.447 -6.357 3.270 1.00 87.31 102 LYS A N 1
ATOM 809 C CA . LYS A 1 102 ? 7.673 -6.358 4.727 1.00 87.31 102 LYS A CA 1
ATOM 810 C C . LYS A 1 102 ? 8.607 -5.243 5.192 1.00 87.31 102 LYS A C 1
ATOM 812 O O . LYS A 1 102 ? 8.383 -4.653 6.250 1.00 87.31 102 LYS A O 1
ATOM 817 N N . TYR A 1 103 ? 9.653 -4.951 4.429 1.00 85.88 103 TYR A N 1
ATOM 818 C CA . TYR A 1 103 ? 10.577 -3.867 4.741 1.00 85.88 103 TYR A CA 1
ATOM 819 C C . TYR A 1 103 ? 9.909 -2.493 4.596 1.00 85.88 103 TYR A C 1
ATOM 821 O O . TYR A 1 103 ? 9.989 -1.666 5.506 1.00 85.88 103 TYR A O 1
ATOM 829 N N . ARG A 1 104 ? 9.184 -2.265 3.494 1.00 80.38 104 ARG A N 1
ATOM 830 C CA . ARG A 1 104 ? 8.418 -1.030 3.257 1.00 80.38 104 ARG A CA 1
ATOM 831 C C . ARG A 1 104 ? 7.361 -0.803 4.339 1.00 80.38 104 ARG A C 1
ATOM 833 O O . ARG A 1 104 ? 7.286 0.294 4.882 1.00 80.38 104 ARG A O 1
ATOM 840 N N . LEU A 1 105 ? 6.643 -1.856 4.733 1.00 74.12 105 LEU A N 1
ATOM 841 C CA . LEU A 1 105 ? 5.686 -1.861 5.844 1.00 74.12 105 LEU A CA 1
ATOM 842 C C . LEU A 1 105 ? 6.302 -1.310 7.142 1.00 74.12 105 LEU A C 1
ATOM 844 O O . LEU A 1 105 ? 5.742 -0.424 7.787 1.00 74.12 105 LEU A O 1
ATOM 848 N N . LYS A 1 106 ? 7.477 -1.832 7.519 1.00 73.69 106 LYS A N 1
ATOM 849 C CA . LYS A 1 106 ? 8.204 -1.419 8.727 1.00 73.69 106 LYS A CA 1
ATOM 850 C C . LYS A 1 106 ? 8.704 0.020 8.637 1.00 73.69 106 LYS A C 1
ATOM 852 O O . LYS A 1 106 ? 8.609 0.737 9.628 1.00 73.69 106 LYS A O 1
ATOM 857 N N . GLN A 1 107 ? 9.201 0.445 7.474 1.00 73.12 107 GLN A N 1
ATOM 858 C CA . GLN A 1 107 ? 9.658 1.819 7.254 1.00 73.12 107 GLN A CA 1
ATOM 859 C C . GLN A 1 107 ? 8.530 2.827 7.507 1.00 73.12 107 GLN A C 1
ATOM 861 O O . GLN A 1 107 ? 8.721 3.783 8.257 1.00 73.12 107 GLN A O 1
ATOM 866 N N . THR A 1 108 ? 7.348 2.591 6.931 1.00 67.00 108 THR A N 1
ATOM 867 C CA . THR A 1 108 ? 6.179 3.458 7.127 1.00 67.00 108 THR A CA 1
ATOM 868 C C . THR A 1 108 ? 5.736 3.477 8.590 1.00 67.00 108 THR A C 1
ATOM 870 O O . THR A 1 108 ? 5.483 4.550 9.130 1.00 67.00 108 THR A O 1
ATOM 873 N N . MET A 1 109 ? 5.704 2.320 9.266 1.00 63.56 109 MET A N 1
ATOM 874 C CA . MET A 1 109 ? 5.342 2.255 10.689 1.00 63.56 109 MET A CA 1
ATOM 875 C C . MET A 1 109 ? 6.355 2.954 11.609 1.00 63.56 109 MET A C 1
ATOM 877 O O . MET A 1 109 ? 5.948 3.590 12.576 1.00 63.56 109 MET A O 1
ATOM 881 N N . SER A 1 110 ? 7.660 2.865 11.331 1.00 61.62 110 SER A N 1
ATOM 882 C CA . SER A 1 110 ? 8.684 3.542 12.142 1.00 61.62 110 SER A CA 1
ATOM 883 C C . SER A 1 110 ? 8.559 5.060 12.049 1.00 61.62 110 SER A C 1
ATOM 885 O O . SER A 1 110 ? 8.534 5.730 13.074 1.00 61.62 110 SER A O 1
ATOM 887 N N . GLN A 1 111 ? 8.399 5.599 10.835 1.00 60.38 111 GLN A N 1
ATOM 888 C CA . GLN A 1 111 ? 8.223 7.042 10.621 1.00 60.38 111 GLN A CA 1
ATOM 889 C C . GLN A 1 111 ? 6.976 7.584 11.328 1.00 60.38 111 GLN A C 1
ATOM 891 O O . GLN A 1 111 ? 7.005 8.669 11.901 1.00 60.38 111 GLN A O 1
ATOM 896 N N . ALA A 1 112 ? 5.898 6.800 11.318 1.00 56.88 112 ALA A N 1
ATOM 897 C CA . ALA A 1 112 ? 4.675 7.054 12.067 1.00 56.88 112 ALA A CA 1
ATOM 898 C C . ALA A 1 112 ? 4.934 7.197 13.583 1.00 56.88 112 ALA A C 1
ATOM 900 O O . ALA A 1 112 ? 4.524 8.174 14.212 1.00 56.88 112 ALA A O 1
ATOM 901 N N . ILE A 1 113 ? 5.679 6.251 14.162 1.00 56.94 113 ILE A N 1
ATOM 902 C CA . ILE A 1 113 ? 6.014 6.230 15.593 1.00 56.94 113 ILE A CA 1
ATOM 903 C C . ILE A 1 113 ? 6.942 7.389 15.976 1.00 56.94 113 ILE A C 1
ATOM 905 O O . ILE A 1 113 ? 6.761 7.985 17.037 1.00 56.94 113 ILE A O 1
ATOM 909 N N . ASP A 1 114 ? 7.925 7.717 15.141 1.00 55.22 114 ASP A N 1
ATOM 910 C CA . ASP A 1 114 ? 8.883 8.790 15.425 1.00 55.22 114 ASP A CA 1
ATOM 911 C C . ASP A 1 114 ? 8.212 10.173 15.334 1.00 55.22 114 ASP A C 1
ATOM 913 O O . ASP A 1 114 ? 8.385 11.003 16.226 1.00 55.22 114 ASP A O 1
ATOM 917 N N . ALA A 1 115 ? 7.318 10.375 14.358 1.00 53.34 115 ALA A N 1
ATOM 918 C CA . ALA A 1 115 ? 6.486 11.578 14.259 1.00 53.34 115 ALA A CA 1
ATOM 919 C C . ALA A 1 115 ? 5.511 11.754 15.441 1.00 53.34 115 ALA A C 1
ATOM 921 O O . ALA A 1 115 ? 5.114 12.875 15.749 1.00 53.34 115 ALA A O 1
ATOM 922 N N . ALA A 1 116 ? 5.119 10.664 16.108 1.00 52.41 116 ALA A N 1
ATOM 923 C CA . ALA A 1 116 ? 4.285 10.710 17.310 1.00 52.41 116 ALA A CA 1
ATOM 924 C C . ALA A 1 116 ? 5.083 11.021 18.594 1.00 52.41 116 ALA A C 1
ATOM 926 O O . ALA A 1 116 ? 4.499 11.465 19.582 1.00 52.41 116 ALA A O 1
ATOM 927 N N . LYS A 1 117 ? 6.402 10.784 18.602 1.00 51.88 117 LYS A N 1
ATOM 928 C CA . LYS A 1 117 ? 7.289 11.034 19.754 1.00 51.88 117 LYS A CA 1
ATOM 929 C C . LYS A 1 117 ? 7.847 12.451 19.765 1.00 51.88 117 LYS A C 1
ATOM 931 O O . LYS A 1 117 ? 7.939 13.063 20.829 1.00 51.88 117 LYS A O 1
ATOM 936 N N . ASP A 1 118 ? 8.166 12.983 18.592 1.00 47.69 118 ASP A N 1
ATOM 937 C CA . ASP A 1 118 ? 8.600 14.363 18.433 1.00 47.69 118 ASP A CA 1
ATOM 938 C C . ASP A 1 118 ? 7.361 15.258 18.334 1.00 47.69 118 ASP A C 1
ATOM 940 O O . ASP A 1 118 ? 6.889 15.578 17.244 1.00 47.69 118 ASP A O 1
ATOM 944 N N . GLY A 1 119 ? 6.817 15.681 19.481 1.00 47.91 119 GLY A N 1
ATOM 945 C CA . GLY A 1 119 ? 5.645 16.571 19.609 1.00 47.91 119 GLY A CA 1
ATOM 946 C C . GLY A 1 119 ? 5.771 17.966 18.962 1.00 47.91 119 GLY A C 1
ATOM 947 O O . GLY A 1 119 ? 5.061 18.890 19.346 1.00 47.91 119 GLY A O 1
ATOM 948 N N . ASN A 1 120 ? 6.670 18.133 17.992 1.00 43.34 120 ASN A N 1
ATOM 949 C CA . ASN A 1 120 ? 7.020 19.362 17.294 1.00 43.34 120 ASN A CA 1
ATOM 950 C C . ASN A 1 120 ? 6.587 19.368 15.813 1.00 43.34 120 ASN A C 1
ATOM 952 O O . ASN A 1 120 ? 7.008 20.231 15.041 1.00 43.34 120 ASN A O 1
ATOM 956 N N . GLY A 1 121 ? 5.730 18.429 15.404 1.00 41.66 121 GLY A N 1
ATOM 957 C CA . GLY A 1 121 ? 5.061 18.463 14.107 1.00 41.66 121 GLY A CA 1
ATOM 958 C C . GLY A 1 121 ? 4.082 19.636 14.013 1.00 41.66 121 GLY A C 1
ATOM 959 O O . GLY A 1 121 ? 2.899 19.492 14.324 1.00 41.66 121 GLY A O 1
ATOM 960 N N . PHE A 1 122 ? 4.546 20.782 13.507 1.00 40.66 122 PHE A N 1
ATOM 961 C CA . PHE A 1 122 ? 3.744 21.959 13.115 1.00 40.66 122 PHE A CA 1
ATOM 962 C C . PHE A 1 122 ? 2.757 21.674 11.945 1.00 40.66 122 PHE A C 1
ATOM 964 O O . PHE A 1 122 ? 2.364 22.562 11.200 1.00 40.66 122 PHE A O 1
ATOM 971 N N . GLY A 1 123 ? 2.328 20.421 11.775 1.00 41.34 123 GLY A N 1
ATOM 972 C CA . GLY A 1 123 ? 1.316 19.987 10.809 1.00 41.34 123 GLY A CA 1
ATOM 973 C C . GLY A 1 123 ? 0.303 18.974 11.356 1.00 41.34 123 GLY A C 1
ATOM 974 O O . GLY A 1 123 ? -0.617 18.604 10.636 1.00 41.34 123 GLY A O 1
ATOM 975 N N . THR A 1 124 ? 0.417 18.539 12.616 1.00 43.34 124 THR A N 1
ATOM 976 C CA . THR A 1 124 ? -0.445 17.472 13.174 1.00 43.34 124 THR A CA 1
ATOM 977 C C . THR A 1 124 ? -0.949 17.747 14.594 1.00 43.34 124 THR A C 1
ATOM 979 O O . THR A 1 124 ? -1.683 16.938 15.157 1.00 43.34 124 THR A O 1
ATOM 982 N N . SER A 1 125 ? -0.648 18.917 15.164 1.00 37.94 125 SER A N 1
ATOM 983 C CA . SER A 1 125 ? -1.035 19.300 16.534 1.00 37.94 125 SER A CA 1
ATOM 984 C C . SER A 1 125 ? -2.338 20.111 16.620 1.00 37.94 125 SER A C 1
ATOM 986 O O . SER A 1 125 ? -2.464 21.046 17.404 1.00 37.94 125 SER A O 1
ATOM 988 N N . ILE A 1 126 ? -3.334 19.779 15.798 1.00 39.53 126 ILE A N 1
ATOM 989 C CA . ILE A 1 126 ? -4.720 20.180 16.099 1.00 39.53 126 ILE A CA 1
ATOM 990 C C . ILE A 1 126 ? -5.560 18.983 16.542 1.00 39.53 126 ILE A C 1
ATOM 992 O O . ILE A 1 126 ? -6.625 19.189 17.102 1.00 39.53 126 ILE A O 1
ATOM 996 N N . ASN A 1 127 ? -5.100 17.738 16.354 1.00 42.31 127 ASN A N 1
ATOM 997 C CA . ASN A 1 127 ? -5.992 16.585 16.471 1.00 42.31 127 ASN A CA 1
ATOM 998 C C . ASN A 1 127 ? -5.242 15.238 16.544 1.00 42.31 127 ASN A C 1
ATOM 1000 O O . ASN A 1 127 ? -5.529 14.315 15.781 1.00 42.31 127 ASN A O 1
ATOM 1004 N N . SER A 1 128 ? -4.276 15.111 17.461 1.00 43.06 128 SER A N 1
ATOM 1005 C CA . SER A 1 128 ? -3.572 13.833 17.687 1.00 43.06 128 SER A CA 1
ATOM 1006 C C . SER A 1 128 ? -4.537 12.720 18.142 1.00 43.06 128 SER A C 1
ATOM 1008 O O . SER A 1 128 ? -4.418 11.577 17.708 1.00 43.06 128 SER A O 1
ATOM 1010 N N . ASP A 1 129 ? -5.591 13.072 18.887 1.00 45.50 129 ASP A N 1
ATOM 1011 C CA . ASP A 1 129 ? -6.611 12.116 19.353 1.00 45.50 129 ASP A CA 1
ATOM 1012 C C . ASP A 1 129 ? -7.730 11.849 18.327 1.00 45.50 129 ASP A C 1
ATOM 1014 O O . ASP A 1 129 ? -8.451 10.852 18.418 1.00 45.50 129 ASP A O 1
ATOM 1018 N N . LEU A 1 130 ? -7.866 12.709 17.311 1.00 45.03 130 LEU A N 1
ATOM 1019 C CA . LEU A 1 130 ? -8.900 12.587 16.278 1.00 45.03 130 LEU A CA 1
ATOM 1020 C C . LEU A 1 130 ? -8.394 11.835 15.033 1.00 45.03 130 LEU A C 1
ATOM 1022 O O . LEU A 1 130 ? -9.181 11.159 14.372 1.00 45.03 130 LEU A O 1
ATOM 1026 N N . ASN A 1 131 ? -7.086 11.882 14.754 1.00 45.25 131 ASN A N 1
ATOM 1027 C CA . ASN A 1 131 ? -6.476 11.313 13.544 1.00 45.25 131 ASN A CA 1
ATOM 1028 C C . ASN A 1 131 ? -5.339 10.307 13.799 1.00 45.25 131 ASN A C 1
ATOM 1030 O O . ASN A 1 131 ? -4.646 9.927 12.856 1.00 45.25 131 ASN A O 1
ATOM 1034 N N . SER A 1 132 ? -5.171 9.781 15.016 1.00 41.97 132 SER A N 1
ATOM 1035 C CA . SER A 1 132 ? -4.231 8.667 15.262 1.00 41.97 132 SER A CA 1
ATOM 1036 C C . SER A 1 132 ? -4.589 7.375 14.506 1.00 41.97 132 SER A C 1
ATOM 1038 O O . SER A 1 132 ? -3.756 6.487 14.375 1.00 41.97 132 SER A O 1
ATOM 1040 N N . SER A 1 133 ? -5.794 7.292 13.929 1.00 42.47 133 SER A N 1
ATOM 1041 C CA . SER A 1 133 ? -6.234 6.194 13.050 1.00 42.47 133 SER A CA 1
ATOM 1042 C C . SER A 1 133 ? -5.912 6.396 11.560 1.00 42.47 133 SER A C 1
ATOM 1044 O O . SER A 1 133 ? -6.122 5.482 10.768 1.00 42.47 133 SER A O 1
ATOM 1046 N N . GLN A 1 134 ? -5.387 7.564 11.173 1.00 42.56 134 GLN A N 1
ATOM 1047 C CA . GLN A 1 134 ? -4.896 7.845 9.815 1.00 42.56 134 GLN A CA 1
ATOM 1048 C C . GLN A 1 134 ? -3.367 7.842 9.732 1.00 42.56 134 GLN A C 1
ATOM 1050 O O . GLN A 1 134 ? -2.781 8.236 8.726 1.00 42.56 134 GLN A O 1
ATOM 1055 N N . GLN A 1 135 ? -2.693 7.348 10.770 1.00 43.16 135 GLN A N 1
ATOM 1056 C CA . GLN A 1 135 ? -1.389 6.739 10.560 1.00 43.16 135 GLN A CA 1
ATOM 1057 C C . GLN A 1 135 ? -1.631 5.644 9.518 1.00 43.16 135 GLN A C 1
ATOM 1059 O O . GLN A 1 135 ? -2.527 4.823 9.708 1.00 43.16 135 GLN A O 1
ATOM 1064 N N . MET A 1 136 ? -0.922 5.684 8.387 1.00 42.91 136 MET A N 1
ATOM 1065 C CA . MET A 1 136 ? -0.999 4.685 7.318 1.00 42.91 136 MET A CA 1
ATOM 1066 C C . MET A 1 136 ? -0.485 3.338 7.847 1.00 42.91 136 MET A C 1
ATOM 1068 O O . MET A 1 136 ? 0.555 2.841 7.423 1.00 42.91 136 MET A O 1
ATOM 1072 N N . HIS A 1 137 ? -1.187 2.756 8.818 1.00 48.31 137 HIS A N 1
ATOM 1073 C CA . HIS A 1 137 ? -1.028 1.386 9.230 1.00 48.31 137 HIS A CA 1
ATOM 1074 C C . HIS A 1 137 ? -1.361 0.591 7.988 1.00 48.31 137 HIS A C 1
ATOM 1076 O O . HIS A 1 137 ? -2.488 0.660 7.484 1.00 48.31 137 HIS A O 1
ATOM 1082 N N . PRO A 1 138 ? -0.390 -0.118 7.417 1.00 57.56 138 PRO A N 1
ATOM 1083 C CA . PRO A 1 138 ? -0.717 -0.932 6.285 1.00 57.56 138 PRO A CA 1
ATOM 1084 C C . PRO A 1 138 ? -1.624 -2.024 6.849 1.00 57.56 138 PRO A C 1
ATOM 1086 O O . PRO A 1 138 ? -1.218 -2.800 7.711 1.00 57.56 138 PRO A O 1
ATOM 1089 N N . HIS A 1 139 ? -2.880 -1.983 6.412 1.00 65.00 139 HIS A N 1
ATOM 1090 C CA . HIS A 1 139 ? -4.016 -2.816 6.822 1.00 65.00 139 HIS A CA 1
ATOM 1091 C C . HIS A 1 139 ? -3.843 -4.314 6.511 1.00 65.00 139 HIS A C 1
ATOM 1093 O O . HIS A 1 139 ? -4.800 -5.002 6.183 1.00 65.00 139 HIS A O 1
ATOM 1099 N N . LEU A 1 140 ? -2.606 -4.790 6.442 1.00 81.12 140 LEU A N 1
ATOM 1100 C CA . LEU A 1 140 ? -2.256 -6.111 5.978 1.00 81.12 140 LEU A CA 1
ATOM 1101 C C . LEU A 1 140 ? -0.888 -6.490 6.542 1.00 81.12 140 LEU A C 1
ATOM 1103 O O . LEU A 1 140 ? 0.127 -5.895 6.169 1.00 81.12 140 LEU A O 1
ATOM 1107 N N . ASP A 1 141 ? -0.872 -7.506 7.393 1.00 87.00 141 ASP A N 1
ATOM 1108 C CA . ASP A 1 141 ? 0.329 -8.219 7.803 1.00 87.00 141 ASP A CA 1
ATOM 1109 C C . ASP A 1 141 ? 0.256 -9.668 7.309 1.00 87.00 141 ASP A C 1
ATOM 1111 O O . ASP A 1 141 ? -0.805 -10.179 6.961 1.00 87.00 141 ASP A O 1
ATOM 1115 N N . PHE A 1 142 ? 1.391 -10.344 7.224 1.00 91.00 142 PHE A N 1
ATOM 1116 C CA . PHE A 1 142 ? 1.421 -11.759 6.868 1.00 91.00 142 PHE A CA 1
ATOM 1117 C C . PHE A 1 142 ? 2.645 -12.452 7.447 1.00 91.00 142 PHE A C 1
ATOM 1119 O O . PHE A 1 142 ? 3.650 -11.818 7.752 1.00 91.00 142 PHE A O 1
ATOM 1126 N N . TYR A 1 143 ? 2.620 -13.768 7.546 1.00 92.25 143 TYR A N 1
ATOM 1127 C CA . TYR A 1 143 ? 3.822 -14.560 7.769 1.00 92.25 143 TYR A CA 1
ATOM 1128 C C . TYR A 1 143 ? 3.863 -15.716 6.781 1.00 92.25 143 TYR A C 1
ATOM 1130 O O . TYR A 1 143 ? 2.845 -16.104 6.213 1.00 92.25 143 TYR A O 1
ATOM 1138 N N . VAL A 1 144 ? 5.062 -16.228 6.537 1.00 92.25 144 VAL A N 1
ATOM 1139 C CA . VAL A 1 144 ? 5.278 -17.352 5.629 1.00 92.25 144 VAL A CA 1
ATOM 1140 C C . VAL A 1 144 ? 5.694 -18.539 6.480 1.00 92.25 144 VAL A C 1
ATOM 1142 O O . VAL A 1 144 ? 6.653 -18.430 7.244 1.00 92.25 144 VAL A O 1
ATOM 1145 N N . ASP A 1 145 ? 4.959 -19.638 6.375 1.00 92.81 145 ASP A N 1
ATOM 1146 C CA . ASP A 1 145 ? 5.297 -20.915 6.996 1.00 92.81 145 ASP A CA 1
ATOM 1147 C C . ASP A 1 145 ? 5.373 -21.992 5.910 1.00 92.81 145 ASP A C 1
ATOM 1149 O O . ASP A 1 145 ? 4.400 -22.271 5.203 1.00 92.81 145 ASP A O 1
ATOM 1153 N N . ASN A 1 146 ? 6.567 -22.567 5.759 1.00 89.00 146 ASN A N 1
ATOM 1154 C CA . ASN A 1 146 ? 6.949 -23.420 4.636 1.00 89.00 146 ASN A CA 1
ATOM 1155 C C . ASN A 1 146 ? 6.636 -22.749 3.282 1.00 89.00 146 ASN A C 1
ATOM 1157 O O . ASN A 1 146 ? 7.295 -21.778 2.923 1.00 89.00 146 ASN A O 1
ATOM 1161 N N . ASP A 1 147 ? 5.626 -23.245 2.562 1.00 90.00 147 ASP A N 1
ATOM 1162 C CA . ASP A 1 147 ? 5.144 -22.715 1.275 1.00 90.00 147 ASP A CA 1
ATOM 1163 C C . ASP A 1 147 ? 3.825 -21.924 1.419 1.00 90.00 147 ASP A C 1
ATOM 1165 O O . ASP A 1 147 ? 3.300 -21.368 0.461 1.00 90.00 147 ASP A O 1
ATOM 1169 N N . THR A 1 148 ? 3.233 -21.857 2.615 1.00 94.31 148 THR A N 1
ATOM 1170 C CA . THR A 1 148 ? 1.945 -21.181 2.822 1.00 94.31 148 THR A CA 1
ATOM 1171 C C . THR A 1 148 ? 2.136 -19.811 3.454 1.00 94.31 148 THR A C 1
ATOM 1173 O O . THR A 1 148 ? 2.748 -19.652 4.509 1.00 94.31 148 THR A O 1
ATOM 1176 N N . ILE A 1 149 ? 1.567 -18.804 2.807 1.00 95.12 149 ILE A N 1
ATOM 1177 C CA . ILE A 1 149 ? 1.507 -17.431 3.284 1.00 95.12 149 ILE A CA 1
ATOM 1178 C C . ILE A 1 149 ? 0.198 -17.276 4.049 1.00 95.12 149 ILE A C 1
ATOM 1180 O O . ILE A 1 149 ? -0.883 -17.468 3.490 1.00 95.12 149 ILE A O 1
ATOM 1184 N N . TYR A 1 150 ? 0.299 -16.920 5.322 1.00 94.81 150 TYR A N 1
ATOM 1185 C CA . TYR A 1 150 ? -0.825 -16.637 6.202 1.00 94.81 150 TYR A CA 1
ATOM 1186 C C . TYR A 1 150 ? -0.977 -15.134 6.339 1.00 94.81 150 TYR A C 1
ATOM 1188 O O . TYR A 1 150 ? -0.049 -14.448 6.766 1.00 94.81 150 TYR A O 1
ATOM 1196 N N . VAL A 1 151 ? -2.144 -14.626 5.976 1.00 92.75 151 VAL A N 1
ATOM 1197 C CA . VAL A 1 151 ? -2.436 -13.198 5.955 1.00 92.75 151 VAL A CA 1
ATOM 1198 C C . VAL A 1 151 ? -3.251 -12.844 7.193 1.00 92.75 151 VAL A C 1
ATOM 1200 O O . VAL A 1 151 ? -4.297 -13.436 7.457 1.00 92.75 151 VAL A O 1
ATOM 1203 N N . ALA A 1 152 ? -2.763 -11.868 7.950 1.00 87.44 152 ALA A N 1
ATOM 1204 C CA . ALA A 1 152 ? -3.432 -11.286 9.098 1.00 87.44 152 ALA A CA 1
ATOM 1205 C C . ALA A 1 152 ? -3.916 -9.874 8.745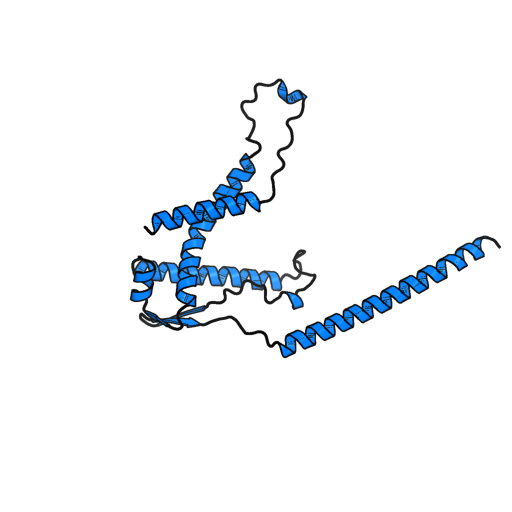 1.00 87.44 152 ALA A C 1
ATOM 1207 O O . ALA A 1 152 ? -3.139 -9.015 8.320 1.00 87.44 152 ALA A O 1
ATOM 1208 N N . ASP A 1 153 ? -5.206 -9.620 8.943 1.00 77.75 153 ASP A N 1
ATOM 1209 C CA . ASP A 1 153 ? -5.724 -8.259 8.873 1.00 77.75 153 ASP A CA 1
ATOM 1210 C C . ASP A 1 153 ? -5.294 -7.502 10.137 1.00 77.75 153 ASP A C 1
ATOM 1212 O O . ASP A 1 153 ? -5.510 -7.961 11.260 1.00 77.75 153 ASP A O 1
ATOM 1216 N N . THR A 1 154 ? -4.629 -6.364 9.953 1.00 73.50 154 THR A N 1
ATOM 1217 C CA . THR A 1 154 ? -4.202 -5.480 11.048 1.00 73.50 154 THR A CA 1
ATOM 1218 C C . THR A 1 154 ? -5.194 -4.354 11.300 1.00 73.50 154 THR A C 1
ATOM 1220 O O . THR A 1 154 ? -4.967 -3.530 12.190 1.00 73.50 154 THR A O 1
ATOM 1223 N N . THR A 1 155 ? -6.290 -4.281 10.535 1.00 68.12 155 THR A N 1
ATOM 1224 C CA . THR A 1 155 ? -7.383 -3.360 10.839 1.00 68.12 155 THR A CA 1
ATOM 1225 C C . THR A 1 155 ? -8.011 -3.772 12.161 1.00 68.12 155 THR A C 1
ATOM 1227 O O . THR A 1 155 ? -8.703 -4.777 12.292 1.00 68.12 155 THR A O 1
ATOM 1230 N N . VAL A 1 156 ? -7.737 -2.976 13.187 1.00 64.44 156 VAL A N 1
ATOM 1231 C CA . VAL A 1 156 ? -8.521 -3.021 14.412 1.00 64.44 156 VAL A CA 1
ATOM 1232 C C . VAL A 1 156 ? -9.825 -2.294 14.123 1.00 64.44 156 VAL A C 1
ATOM 1234 O O . VAL A 1 156 ? -9.818 -1.096 13.831 1.00 64.44 156 VAL A O 1
ATOM 1237 N N . ASP A 1 157 ? -10.944 -3.020 14.145 1.00 63.16 157 ASP A N 1
ATOM 1238 C CA . ASP A 1 157 ? -12.246 -2.367 14.067 1.00 63.16 157 ASP A CA 1
ATOM 1239 C C . ASP A 1 157 ? -12.360 -1.393 15.242 1.00 63.16 157 ASP A C 1
ATOM 1241 O O . ASP A 1 157 ? -11.993 -1.701 16.387 1.00 63.16 157 ASP A O 1
ATOM 1245 N N . ARG A 1 158 ? -12.794 -0.168 14.950 1.00 68.00 158 ARG A N 1
ATOM 1246 C CA . ARG A 1 158 ? -12.860 0.861 15.979 1.00 68.00 158 ARG A CA 1
ATOM 1247 C C . ARG A 1 158 ? -13.943 0.442 16.959 1.00 68.00 158 ARG A C 1
ATOM 1249 O O . ARG A 1 158 ? -15.054 0.105 16.562 1.00 68.00 158 ARG A O 1
ATOM 1256 N N . ARG A 1 159 ? -13.670 0.523 18.263 1.00 76.19 159 ARG A N 1
ATOM 1257 C CA . ARG A 1 159 ? -14.723 0.393 19.278 1.00 76.19 159 ARG A CA 1
ATOM 1258 C C . ARG A 1 159 ? -15.657 1.595 19.139 1.00 76.19 159 ARG A C 1
ATOM 1260 O O . ARG A 1 159 ? -15.423 2.636 19.748 1.00 76.19 159 ARG A O 1
ATOM 1267 N N . PHE A 1 160 ? -16.681 1.472 18.293 1.00 75.75 160 PHE A N 1
ATOM 1268 C CA . PHE A 1 160 ? -17.578 2.574 17.933 1.00 75.75 160 PHE A CA 1
ATOM 1269 C C . PHE A 1 160 ? -18.173 3.252 19.167 1.00 75.75 160 PHE A C 1
ATOM 1271 O O . PHE A 1 160 ? -18.255 4.473 19.210 1.00 75.75 160 PHE A O 1
ATOM 1278 N N . SER A 1 161 ? -18.514 2.477 20.198 1.00 81.25 161 SER A N 1
ATOM 1279 C CA . SER A 1 161 ? -19.011 3.001 21.472 1.00 81.25 161 SER A CA 1
ATOM 1280 C C . SER A 1 161 ? -18.043 3.994 22.117 1.00 81.25 161 SER A C 1
ATOM 1282 O O . SER A 1 161 ? -18.432 5.115 22.423 1.00 81.25 161 SER A O 1
ATOM 1284 N N . GLU A 1 162 ? -16.779 3.613 22.275 1.00 77.00 162 GLU A N 1
ATOM 1285 C CA . GLU A 1 162 ? -15.740 4.453 22.875 1.00 77.00 162 GLU A CA 1
ATOM 1286 C C . GLU A 1 162 ? -15.433 5.678 22.007 1.00 77.00 162 GLU A C 1
ATOM 1288 O O . GLU A 1 162 ? -15.307 6.786 22.520 1.00 77.00 162 GLU A O 1
ATOM 1293 N N . TYR A 1 163 ? -15.416 5.502 20.684 1.00 80.00 163 TYR A N 1
ATOM 1294 C CA . TYR A 1 163 ? -15.247 6.607 19.747 1.00 80.00 163 TYR A CA 1
ATOM 1295 C C . TYR A 1 163 ? -16.338 7.671 19.887 1.00 80.00 163 TYR A C 1
ATOM 1297 O O . TYR A 1 163 ? -16.030 8.854 20.040 1.00 80.00 163 TYR A O 1
ATOM 1305 N N . PHE A 1 164 ? -17.606 7.253 19.842 1.00 84.19 164 PHE A N 1
ATOM 1306 C CA . PHE A 1 164 ? -18.734 8.173 19.934 1.00 84.19 164 PHE A CA 1
ATOM 1307 C C . PHE A 1 164 ? -18.797 8.847 21.301 1.00 84.19 164 PHE A C 1
ATOM 1309 O O . PHE A 1 164 ? -19.050 10.045 21.350 1.00 84.19 164 PHE A O 1
ATOM 1316 N N . ILE A 1 165 ? -18.520 8.122 22.389 1.00 87.88 165 ILE A N 1
ATOM 1317 C CA . ILE A 1 165 ? -18.482 8.703 23.738 1.00 87.88 165 ILE A CA 1
ATOM 1318 C C . ILE A 1 165 ? -17.437 9.820 23.804 1.00 87.88 165 ILE A C 1
ATOM 1320 O O . ILE A 1 165 ? -17.788 10.948 24.140 1.00 87.88 165 ILE A O 1
ATOM 1324 N N . LEU A 1 166 ? -16.198 9.548 23.385 1.00 85.31 166 LEU A N 1
ATOM 1325 C CA . LEU A 1 166 ? -15.125 10.548 23.388 1.00 85.31 166 LEU A CA 1
ATOM 1326 C C . LEU A 1 166 ? -15.462 11.762 22.512 1.00 85.31 166 LEU A C 1
ATOM 1328 O O . LEU A 1 166 ? -15.201 12.899 22.892 1.00 85.31 166 LEU A O 1
ATOM 1332 N N . HIS A 1 167 ? -16.071 11.542 21.346 1.00 82.31 167 HIS A N 1
ATOM 1333 C CA . HIS A 1 167 ? -16.445 12.632 20.440 1.00 82.31 167 HIS A CA 1
ATOM 1334 C C . HIS A 1 167 ? -17.588 13.482 20.974 1.00 82.31 167 HIS A C 1
ATOM 1336 O O . HIS A 1 167 ? -17.570 14.701 20.824 1.00 82.31 167 HIS A O 1
ATOM 1342 N N . ILE A 1 168 ? -18.578 12.856 21.606 1.00 92.62 168 ILE A N 1
ATOM 1343 C CA . ILE A 1 168 ? -19.674 13.570 22.255 1.00 92.62 168 ILE A CA 1
ATOM 1344 C C . ILE A 1 168 ? -19.124 14.401 23.417 1.00 92.62 168 ILE A C 1
ATOM 1346 O O . ILE A 1 168 ? -19.473 15.575 23.530 1.00 92.62 168 ILE A O 1
ATOM 1350 N N . GLU A 1 169 ? -18.233 13.841 24.237 1.00 92.19 169 GLU A N 1
ATOM 1351 C CA . GLU A 1 169 ? -17.566 14.572 25.321 1.00 92.19 169 GLU A CA 1
ATOM 1352 C C . GLU A 1 169 ? -16.751 15.757 24.791 1.00 92.19 169 GLU A C 1
ATOM 1354 O O . GLU A 1 169 ? -16.857 16.870 25.313 1.00 92.19 169 GLU A O 1
ATOM 1359 N N . GLN A 1 170 ? -15.998 15.562 23.707 1.00 88.75 170 GLN A N 1
ATOM 1360 C CA . GLN A 1 170 ? -15.223 16.625 23.070 1.00 88.75 170 GLN A CA 1
ATOM 1361 C C . GLN A 1 170 ? -16.125 17.724 22.493 1.00 88.75 170 GLN A C 1
ATOM 1363 O O . GLN A 1 170 ? -15.843 18.910 22.667 1.00 88.75 170 GLN A O 1
ATOM 1368 N N . LEU A 1 171 ? -17.244 17.356 21.862 1.00 94.62 171 LEU A N 1
ATOM 1369 C CA . LEU A 1 171 ? -18.226 18.305 21.339 1.00 94.62 171 LEU A CA 1
ATOM 1370 C C . LEU A 1 171 ? -18.875 19.115 22.469 1.00 94.62 171 LEU A C 1
ATOM 1372 O O . LEU A 1 171 ? -19.015 20.332 22.369 1.00 94.62 171 LEU A O 1
ATOM 1376 N N . GLN A 1 172 ? -19.227 18.458 23.574 1.00 93.81 172 GLN A N 1
ATOM 1377 C CA . GLN A 1 172 ? -19.746 19.126 24.766 1.00 93.81 172 GLN A CA 1
ATOM 1378 C C . GLN A 1 172 ? -18.716 20.085 25.365 1.00 93.81 172 GLN A C 1
ATOM 1380 O O . GLN A 1 172 ? -19.076 21.182 25.793 1.00 93.81 172 GLN A O 1
ATOM 1385 N N . GLN A 1 173 ? -17.441 19.696 25.389 1.00 91.56 173 GLN A N 1
ATOM 1386 C CA . GLN A 1 173 ? -16.366 20.562 25.855 1.00 91.56 173 GLN A CA 1
ATOM 1387 C C . GLN A 1 173 ? -16.198 21.781 24.943 1.00 91.56 173 GLN A C 1
ATOM 1389 O O . GLN A 1 173 ? -16.114 22.899 25.450 1.00 91.56 173 GLN A O 1
ATOM 1394 N N . MET A 1 174 ? -16.226 21.597 23.620 1.00 91.19 174 MET A N 1
ATOM 1395 C CA . MET A 1 174 ? -16.187 22.711 22.670 1.00 91.19 174 MET A CA 1
ATOM 1396 C C . MET A 1 174 ? -17.378 23.656 22.844 1.00 91.19 174 MET A C 1
ATOM 1398 O O . MET A 1 174 ? -17.177 24.867 22.909 1.00 91.19 174 MET A O 1
ATOM 1402 N N . ASN A 1 175 ? -18.594 23.133 23.011 1.00 93.38 175 ASN A N 1
ATOM 1403 C CA . ASN A 1 175 ? -19.772 23.969 23.256 1.00 93.38 175 ASN A CA 1
ATOM 1404 C C . ASN A 1 175 ? -19.609 24.820 24.522 1.00 93.38 175 ASN A C 1
ATOM 1406 O O . ASN A 1 175 ? -19.793 26.029 24.464 1.00 93.38 175 ASN A O 1
ATOM 1410 N N . LYS A 1 176 ? -19.128 24.243 25.632 1.00 94.88 176 LYS A N 1
ATOM 1411 C CA . LYS A 1 176 ? -18.840 25.019 26.855 1.00 94.88 176 LYS A CA 1
ATOM 1412 C C . LYS A 1 176 ? -17.807 26.124 26.617 1.00 94.88 176 LYS A C 1
ATOM 1414 O O . LYS A 1 176 ? -17.929 27.216 27.177 1.00 94.88 176 LYS A O 1
ATOM 1419 N N . THR A 1 177 ? -16.765 25.850 25.825 1.00 93.75 177 THR A N 1
ATOM 1420 C CA . THR A 1 177 ? -15.763 26.875 25.491 1.00 93.75 177 THR A CA 1
ATOM 1421 C C . THR A 1 177 ? -16.354 27.991 24.640 1.00 93.75 177 THR A C 1
ATOM 1423 O O . THR A 1 177 ? -16.046 29.155 24.888 1.00 93.75 177 THR A O 1
ATOM 1426 N N . LEU A 1 178 ? -17.239 27.653 23.701 1.00 93.12 178 LEU A N 1
ATOM 1427 C CA . LEU A 1 178 ? -17.937 28.608 22.850 1.00 93.12 178 LEU A CA 1
ATOM 1428 C C . LEU A 1 178 ? -18.875 29.490 23.682 1.00 93.12 178 LEU A C 1
ATOM 1430 O O . LEU A 1 178 ? -18.741 30.707 23.620 1.00 93.12 178 LEU A O 1
ATOM 1434 N N . ASP A 1 179 ? -19.693 28.908 24.562 1.00 92.94 179 ASP A N 1
ATOM 1435 C CA . ASP A 1 179 ? -20.571 29.653 25.480 1.00 92.94 179 ASP A CA 1
ATOM 1436 C C . ASP A 1 179 ? -19.775 30.622 26.373 1.00 92.94 179 ASP A C 1
ATOM 1438 O O . ASP A 1 179 ? -20.176 31.756 26.640 1.00 92.94 179 ASP A O 1
ATOM 1442 N N . THR A 1 180 ? -18.598 30.188 26.835 1.00 93.50 180 THR A N 1
ATOM 1443 C CA . THR A 1 180 ? -17.706 31.029 27.646 1.00 93.50 180 THR A CA 1
ATOM 1444 C C . THR A 1 180 ? -17.136 32.189 26.829 1.00 93.50 180 THR A C 1
ATOM 1446 O O . THR A 1 180 ? -17.012 33.301 27.346 1.00 93.50 180 THR A O 1
ATOM 1449 N N . LEU A 1 181 ? -16.781 31.954 25.563 1.00 91.50 181 LEU A N 1
ATOM 1450 C CA . LEU A 1 181 ? -16.312 32.998 24.652 1.00 91.50 181 LEU A CA 1
ATOM 1451 C C . LEU A 1 181 ? -17.425 33.989 24.314 1.00 91.50 181 LEU A C 1
ATOM 1453 O O . LEU A 1 181 ? -17.181 35.191 24.380 1.00 91.50 181 LEU A O 1
ATOM 1457 N N . GLU A 1 182 ? -18.639 33.518 24.032 1.00 90.50 182 GLU A N 1
ATOM 1458 C CA . GLU A 1 182 ? -19.804 34.378 23.804 1.00 90.50 182 GLU A CA 1
ATOM 1459 C C . GLU A 1 182 ? -20.081 35.271 25.013 1.00 90.50 182 GLU A C 1
ATOM 1461 O O . GLU A 1 182 ? -20.260 36.481 24.860 1.00 90.50 182 GLU A O 1
ATOM 1466 N N . ARG A 1 183 ? -20.016 34.712 26.228 1.00 88.94 183 ARG A N 1
ATOM 1467 C CA . ARG A 1 183 ? -20.167 35.496 27.458 1.00 88.94 183 ARG A CA 1
ATOM 1468 C C . ARG A 1 183 ? -19.081 36.563 27.592 1.00 88.94 183 ARG A C 1
ATOM 1470 O O . ARG A 1 183 ? -19.403 37.715 27.862 1.00 88.94 183 ARG A O 1
ATOM 1477 N N . ARG A 1 184 ? -17.814 36.216 27.341 1.00 87.62 184 ARG A N 1
ATOM 1478 C CA . ARG A 1 184 ? -16.692 37.174 27.376 1.00 87.62 184 ARG A CA 1
ATOM 1479 C C . ARG A 1 184 ? -16.823 38.276 26.325 1.00 87.62 184 ARG A C 1
ATOM 1481 O O . ARG A 1 184 ? -16.471 39.416 26.607 1.00 87.62 184 ARG A O 1
ATOM 1488 N N . ILE A 1 185 ? -17.322 37.957 25.130 1.00 87.25 185 ILE A N 1
ATOM 1489 C CA . ILE A 1 185 ? -17.599 38.947 24.078 1.00 87.25 185 ILE A CA 1
ATOM 1490 C C . ILE A 1 185 ? -18.726 39.886 24.522 1.00 87.25 185 ILE A C 1
ATOM 1492 O O . ILE A 1 185 ? -18.624 41.097 24.337 1.00 87.25 185 ILE A O 1
ATOM 1496 N N . HIS A 1 186 ? -19.780 39.351 25.142 1.00 84.81 186 HIS A N 1
ATOM 1497 C CA . HIS A 1 186 ? -20.877 40.160 25.668 1.00 84.81 186 HIS A CA 1
ATOM 1498 C C . HIS A 1 186 ? -20.407 41.087 26.802 1.00 84.81 186 HIS A C 1
ATOM 1500 O O . HIS A 1 186 ? -20.714 42.274 26.788 1.00 84.81 186 HIS A O 1
ATOM 1506 N N . GLU A 1 187 ? -19.603 40.575 27.737 1.00 82.38 187 GLU A N 1
ATOM 1507 C CA . GLU A 1 187 ? -18.981 41.351 28.818 1.00 82.38 187 GLU A CA 1
ATOM 1508 C C . GLU A 1 187 ? -18.058 42.460 28.269 1.00 82.38 187 GLU A C 1
ATOM 1510 O O . GLU A 1 187 ? -18.138 43.600 28.721 1.00 82.38 187 GLU A O 1
ATOM 1515 N N . ALA A 1 188 ? -17.238 42.171 27.250 1.00 76.50 188 ALA A N 1
ATOM 1516 C CA . ALA A 1 188 ? -16.367 43.163 26.611 1.00 76.50 188 ALA A CA 1
ATOM 1517 C C . ALA A 1 188 ? -17.155 44.280 25.899 1.00 76.50 188 ALA A C 1
ATOM 1519 O O . ALA A 1 188 ? -16.819 45.455 26.036 1.00 76.50 188 ALA A O 1
ATOM 1520 N N . ASN A 1 189 ? -18.247 43.939 25.207 1.00 71.38 189 ASN A N 1
ATOM 1521 C CA . ASN A 1 189 ? -19.123 44.921 24.557 1.00 71.38 189 ASN A CA 1
ATOM 1522 C C . ASN A 1 189 ? -19.900 45.800 25.554 1.00 71.38 189 ASN A C 1
ATOM 1524 O O . ASN A 1 189 ? -20.276 46.919 25.213 1.00 71.38 189 ASN A O 1
ATOM 1528 N N . VAL A 1 190 ? -20.155 45.316 26.775 1.00 64.38 190 VAL A N 1
ATOM 1529 C CA . VAL A 1 190 ? -20.818 46.086 27.846 1.00 64.38 190 VAL A CA 1
ATOM 1530 C C . VAL A 1 190 ? -19.838 47.013 28.584 1.00 64.38 190 VAL A C 1
ATOM 1532 O O . VAL A 1 190 ? -20.267 48.012 29.161 1.00 64.38 190 VAL A O 1
ATOM 1535 N N . GLN A 1 191 ? -18.529 46.747 28.533 1.00 58.09 191 GLN A N 1
ATOM 1536 C CA . GLN A 1 191 ? -17.507 47.576 29.183 1.00 58.09 191 GLN A CA 1
ATOM 1537 C C . GLN A 1 191 ? -17.137 48.836 28.368 1.00 58.09 191 GLN A C 1
ATOM 1539 O O . GLN A 1 191 ? -17.005 49.917 28.942 1.00 58.09 191 GLN A O 1
ATOM 1544 N N . GLU A 1 192 ? -17.069 48.731 27.036 1.00 56.59 192 GLU A N 1
ATOM 1545 C CA . GLU A 1 192 ? -16.820 49.848 26.099 1.00 56.59 192 GLU A CA 1
ATOM 1546 C C . GLU A 1 192 ? -17.708 51.107 26.303 1.00 56.59 192 GLU A C 1
ATOM 1548 O O . GLU A 1 192 ? -17.175 52.221 26.286 1.00 56.59 192 GLU A O 1
ATOM 1553 N N . PRO A 1 193 ? -19.035 51.023 26.551 1.00 54.25 193 PRO A N 1
ATOM 1554 C CA . PRO A 1 193 ? -19.858 52.220 26.764 1.00 54.25 193 PRO A CA 1
ATOM 1555 C C . PRO A 1 193 ? -19.583 52.952 28.092 1.00 54.25 193 PRO A C 1
ATOM 1557 O O . PRO A 1 193 ? -19.881 54.144 28.201 1.00 54.25 193 PRO A O 1
ATOM 1560 N N . ASN A 1 194 ? -19.008 52.292 29.103 1.00 52.09 194 ASN A N 1
ATOM 1561 C CA . ASN A 1 194 ? -18.762 52.915 30.409 1.00 52.09 194 ASN A CA 1
ATOM 1562 C C . ASN A 1 194 ? -17.453 53.719 30.454 1.00 52.09 194 ASN A C 1
ATOM 1564 O O . ASN A 1 194 ? -17.427 54.787 31.072 1.00 52.09 194 ASN A O 1
ATOM 1568 N N . ASP A 1 195 ? -16.406 53.288 29.749 1.00 55.00 195 ASP A N 1
ATOM 1569 C CA . ASP A 1 195 ? -15.129 54.019 29.697 1.00 55.00 195 ASP A CA 1
ATOM 1570 C C . ASP A 1 195 ? -15.218 55.288 28.831 1.00 55.00 195 ASP A C 1
ATOM 1572 O O . ASP A 1 195 ? -14.645 56.326 29.175 1.00 55.00 195 ASP A O 1
ATOM 1576 N N . ALA A 1 196 ? -16.040 55.277 27.774 1.00 55.19 196 ALA A N 1
ATOM 1577 C CA . ALA A 1 196 ? -16.334 56.475 26.980 1.00 55.19 196 ALA A CA 1
ATOM 1578 C C . ALA A 1 196 ? -17.063 57.573 27.785 1.00 55.19 196 ALA A C 1
ATOM 1580 O O . ALA A 1 196 ? -16.983 58.756 27.445 1.00 55.19 196 ALA A O 1
ATOM 1581 N N . THR A 1 197 ? -17.754 57.197 28.866 1.00 53.53 197 THR A N 1
ATOM 1582 C CA . THR A 1 197 ? -18.528 58.126 29.703 1.00 53.53 197 THR A CA 1
ATOM 1583 C C . THR A 1 197 ? -17.692 58.712 30.853 1.00 53.53 197 THR A C 1
ATOM 1585 O O . THR A 1 197 ? -17.979 59.818 31.308 1.00 53.53 197 THR A O 1
ATOM 1588 N N . GLN A 1 198 ? -16.610 58.047 31.282 1.00 53.81 198 GLN A N 1
ATOM 1589 C CA . GLN A 1 198 ? -15.711 58.550 32.337 1.00 53.81 198 GLN A CA 1
ATOM 1590 C C . GLN A 1 198 ? -14.655 59.554 31.840 1.00 53.81 198 GLN A C 1
ATOM 1592 O O . GLN A 1 198 ? -14.155 60.346 32.630 1.00 53.81 198 GLN A O 1
ATOM 1597 N N . LEU A 1 199 ? -14.369 59.606 30.535 1.00 52.84 199 LEU A N 1
ATOM 1598 C CA . LEU A 1 199 ? -13.455 60.596 29.934 1.00 52.84 199 LEU A CA 1
ATOM 1599 C C . LEU A 1 199 ? -14.105 61.970 29.656 1.00 52.84 199 LEU A C 1
ATOM 1601 O O . LEU A 1 199 ? -13.475 62.841 29.054 1.00 52.84 199 LEU A O 1
ATOM 1605 N N . ARG A 1 200 ? -15.366 62.174 30.061 1.00 54.72 200 ARG A N 1
ATOM 1606 C CA . ARG A 1 200 ? -16.124 63.426 29.861 1.00 54.72 200 ARG A CA 1
ATOM 1607 C C . ARG A 1 200 ? -16.532 64.147 31.154 1.00 54.72 200 ARG A C 1
ATOM 1609 O O . ARG A 1 200 ? -17.328 65.083 31.079 1.00 54.72 200 ARG A O 1
ATOM 1616 N N . SER A 1 201 ? -15.989 63.736 32.301 1.00 47.41 201 SER A N 1
ATOM 1617 C CA . SER A 1 201 ? -16.159 64.400 33.603 1.00 47.41 201 SER A CA 1
ATOM 1618 C C . SER A 1 201 ? -14.962 65.264 33.972 1.00 47.41 201 SER A C 1
ATOM 1620 O O . SER A 1 201 ? -13.829 64.899 33.601 1.00 47.41 201 SER A O 1
#

Sequence (201 aa):
MVSDDLIKDEAEFASSFDLGCPKFISPETPYYAKALPISDSISPLEPQRQQTDLFKTEIIQQIELLRLRSYLKLYTNISASKLANFMSVSEPSLHMELMAYKYRLKQTMSQAIDAAKDGNGFGTSINSDLNSSQQMHPHLDFYVDNDTIYVADTTVDRRFSEYFILHIEQLQQMNKTLDTLERRIHEANVQEPNDATQLRS